Protein AF-A0A9J6FTM1-F1 (afdb_monomer_lite)

Organism: Haemaphysalis longicornis (NCBI:txid44386)

Radius of gyration: 28.43 Å; chains: 1; bounding box: 61×69×60 Å

pLDDT: mean 77.69, std 14.3, range [39.75, 94.31]

Secondary structure (DSSP, 8-state):
--SSSHHHHHHHHHHHHHH--HHHHHHHHHHHHHHHHHHHHHHHHHGGGS---HHHHHHHHHHHHHHHHHHTT--TTS-HHHHHHT-SS--HHHHHHHHHHHHHHHHHSHHHHHHHHHTT---TTSPPPP-PPPTTTSSS---PPPPPS---TTTTHHHHHHHHHHHHT--S-EEEEEEEEETTEEEEEEE-TT--EEEEEE-S---HHHHHHHHHHHHHHSS--SSSS-EEE---HHHHHHHHTT---HHHHHHHHHHHHH-TT-

Foldseek 3Di:
DDDDPPVVVVVVVVVVVVPPPPPVLPPVLVVLVVVLVVVLVVCLVPVVVDDDDPVRVVVVQLVSLCSVCVSVVHDSPPDPCVVVVVVPDDGSVRSNVVSVVVVLVCLLDPVNVVVCVVVVHDPPPRDDDPPPQDPVLFFPDDDDDDDDDDPPVPPCVVVVVVVVVVVVPDPAWEKEWDWDDDPQKIKIWMATSVGDIDIDIDGRQPDRLLNRLVRVLCNVQVDDDPDPDYHYDDPDPSNSVCSVVVVHDPVSSVSSVVSCVVVVDD

Structure (mmCIF, N/CA/C/O backbone):
data_AF-A0A9J6FTM1-F1
#
_entry.id   AF-A0A9J6FTM1-F1
#
loop_
_atom_site.group_PDB
_atom_site.id
_atom_site.type_symbol
_atom_site.label_atom_id
_atom_site.label_alt_id
_atom_site.label_comp_id
_atom_site.label_asym_id
_atom_site.label_entity_id
_atom_site.label_seq_id
_atom_site.pdbx_PDB_ins_code
_atom_site.Cartn_x
_atom_site.Cartn_y
_atom_site.Cartn_z
_atom_site.occupancy
_atom_site.B_iso_or_equiv
_atom_site.auth_seq_id
_atom_site.auth_comp_id
_atom_site.auth_asym_id
_atom_site.auth_atom_id
_atom_site.pdbx_PDB_model_num
ATOM 1 N N . MET A 1 1 ? -5.701 49.066 30.774 1.00 40.09 1 MET A N 1
ATOM 2 C CA . MET A 1 1 ? -5.990 47.661 31.142 1.00 40.09 1 MET A CA 1
ATOM 3 C C . MET A 1 1 ? -5.439 46.766 30.046 1.00 40.09 1 MET A C 1
ATOM 5 O O . MET A 1 1 ? -5.969 46.818 28.950 1.00 40.09 1 MET A O 1
ATOM 9 N N . GLY A 1 2 ? -4.355 46.027 30.298 1.00 46.53 2 GLY A N 1
ATOM 10 C CA . GLY A 1 2 ? -3.782 45.101 29.310 1.00 46.53 2 GLY A CA 1
ATOM 11 C C . GLY A 1 2 ? -2.255 45.095 29.293 1.00 46.53 2 GLY A C 1
ATOM 12 O O . GLY A 1 2 ? -1.658 45.664 28.391 1.00 46.53 2 GLY A O 1
ATOM 13 N N . ALA A 1 3 ? -1.624 44.486 30.301 1.00 39.75 3 ALA A N 1
ATOM 14 C CA . ALA A 1 3 ? -0.182 44.191 30.274 1.00 39.75 3 ALA A CA 1
ATOM 15 C C . ALA A 1 3 ? 0.257 43.066 31.242 1.00 39.75 3 ALA A C 1
ATOM 17 O O . ALA A 1 3 ? 1.452 42.854 31.412 1.00 39.75 3 ALA A O 1
ATOM 18 N N . ALA A 1 4 ? -0.670 42.350 31.896 1.00 43.97 4 ALA A N 1
ATOM 19 C CA . ALA A 1 4 ? -0.327 41.383 32.950 1.00 43.97 4 ALA A CA 1
ATOM 20 C C . ALA A 1 4 ? -0.374 39.901 32.513 1.00 43.97 4 ALA A C 1
ATOM 22 O O . ALA A 1 4 ? 0.104 39.046 33.251 1.00 43.97 4 ALA A O 1
ATOM 23 N N . ASP A 1 5 ? -0.904 39.582 31.325 1.00 46.91 5 ASP A N 1
ATOM 24 C CA . ASP A 1 5 ? -1.282 38.199 30.967 1.00 46.91 5 ASP A CA 1
ATOM 25 C C . ASP A 1 5 ? -0.224 37.425 30.146 1.00 46.91 5 ASP A C 1
ATOM 27 O O . ASP A 1 5 ? -0.239 36.202 30.060 1.00 46.91 5 ASP A O 1
ATOM 31 N N . THR A 1 6 ? 0.767 38.106 29.562 1.00 51.72 6 THR A N 1
ATOM 32 C CA . THR A 1 6 ? 1.784 37.476 28.692 1.00 51.72 6 THR A CA 1
ATOM 33 C C . THR A 1 6 ? 2.974 36.876 29.445 1.00 51.72 6 THR A C 1
ATOM 35 O O . THR A 1 6 ? 3.716 36.057 28.895 1.00 51.72 6 THR A O 1
ATOM 38 N N . THR A 1 7 ? 3.182 37.260 30.705 1.00 48.12 7 THR A N 1
ATOM 39 C CA . THR A 1 7 ? 4.330 36.811 31.510 1.00 48.12 7 THR A CA 1
ATOM 40 C C . THR A 1 7 ? 4.068 35.453 32.168 1.00 48.12 7 THR A C 1
ATOM 42 O O . THR A 1 7 ? 4.985 34.634 32.277 1.00 48.12 7 THR A O 1
ATOM 45 N N . ALA A 1 8 ? 2.811 35.176 32.536 1.00 48.78 8 ALA A N 1
ATOM 46 C CA . ALA A 1 8 ? 2.388 33.896 33.105 1.00 48.78 8 ALA A CA 1
ATOM 47 C C . ALA A 1 8 ? 2.474 32.753 32.074 1.00 48.78 8 ALA A C 1
ATOM 49 O O . ALA A 1 8 ? 3.001 31.684 32.385 1.00 48.78 8 ALA A O 1
ATOM 50 N N . ASP A 1 9 ? 2.074 33.010 30.824 1.00 50.00 9 ASP A N 1
ATOM 51 C CA . ASP A 1 9 ? 2.091 32.028 29.729 1.00 50.00 9 ASP A CA 1
ATOM 52 C C . ASP A 1 9 ? 3.523 31.619 29.316 1.00 50.00 9 ASP A C 1
ATOM 54 O O . ASP A 1 9 ? 3.831 30.443 29.110 1.00 50.00 9 ASP A O 1
ATOM 58 N N . LYS A 1 10 ? 4.469 32.572 29.312 1.00 50.44 10 LYS A N 1
ATOM 59 C CA . LYS A 1 10 ? 5.895 32.296 29.041 1.00 50.44 10 LYS A CA 1
ATOM 60 C C . LYS A 1 10 ? 6.580 31.511 30.162 1.00 50.44 10 LYS A C 1
ATOM 62 O O . LYS A 1 10 ? 7.440 30.673 29.884 1.00 50.44 10 LYS A O 1
ATOM 67 N N . SER A 1 11 ? 6.210 31.778 31.416 1.00 47.56 11 SER A N 1
ATOM 68 C CA . SER A 1 11 ? 6.716 31.037 32.577 1.00 47.56 11 SER A CA 1
ATOM 69 C C . SER A 1 11 ? 6.220 29.588 32.560 1.00 47.56 11 SER A C 1
ATOM 71 O O . SER A 1 11 ? 7.008 28.659 32.748 1.00 47.56 11 SER A O 1
ATOM 73 N N . TYR A 1 12 ? 4.944 29.385 32.213 1.00 50.84 12 TYR A N 1
ATOM 74 C CA . TYR A 1 12 ? 4.347 28.059 32.074 1.00 50.84 12 TYR A CA 1
ATOM 75 C C . TYR A 1 12 ? 4.995 27.262 30.933 1.00 50.84 12 TYR A C 1
ATOM 77 O O . TYR A 1 12 ? 5.406 26.123 31.142 1.00 50.84 12 TYR A O 1
ATOM 85 N N . ARG A 1 13 ? 5.217 27.881 29.763 1.00 49.09 13 ARG A N 1
ATOM 86 C CA . ARG A 1 13 ? 5.946 27.268 28.634 1.00 49.09 13 ARG A CA 1
ATOM 87 C C . ARG A 1 13 ? 7.359 26.812 28.994 1.00 49.09 13 ARG A C 1
ATOM 89 O O . ARG A 1 13 ? 7.711 25.671 28.715 1.00 49.09 13 ARG A O 1
ATOM 96 N N . LYS A 1 14 ? 8.147 27.656 29.672 1.00 52.38 14 LYS A N 1
ATOM 97 C CA . LYS A 1 14 ? 9.501 27.281 30.121 1.00 52.38 14 LYS A CA 1
ATOM 98 C C . LYS A 1 14 ? 9.485 26.173 31.172 1.00 52.38 14 LYS A C 1
ATOM 100 O O . LYS A 1 14 ? 10.385 25.340 31.183 1.00 52.38 14 LYS A O 1
ATOM 105 N N . HIS A 1 15 ? 8.491 26.154 32.060 1.00 47.09 15 HIS A N 1
ATOM 106 C CA . HIS A 1 15 ? 8.359 25.103 33.070 1.00 47.09 15 HIS A CA 1
ATOM 107 C C . HIS A 1 15 ? 7.949 23.761 32.446 1.00 47.09 15 HIS A C 1
ATOM 109 O O . HIS A 1 15 ? 8.437 22.708 32.853 1.00 47.09 15 HIS A O 1
ATOM 115 N N . VAL A 1 16 ? 7.108 23.808 31.414 1.00 52.19 16 VAL A N 1
ATOM 116 C CA . VAL A 1 16 ? 6.730 22.658 30.594 1.00 52.19 16 VAL A CA 1
ATOM 117 C C . VAL A 1 16 ? 7.959 22.124 29.842 1.00 52.19 16 VAL A C 1
ATOM 119 O O . VAL A 1 16 ? 8.310 20.962 30.018 1.00 52.19 16 VAL A O 1
ATOM 122 N N . GLU A 1 17 ? 8.699 22.974 29.123 1.00 48.16 17 GLU A N 1
ATOM 123 C CA . GLU A 1 17 ? 9.909 22.594 28.368 1.00 48.16 17 GLU A CA 1
ATOM 124 C C . GLU A 1 17 ? 11.046 22.051 29.251 1.00 48.16 17 GLU A C 1
ATOM 126 O O . GLU A 1 17 ? 11.722 21.099 28.870 1.00 48.16 17 GLU A O 1
ATOM 131 N N . LYS A 1 18 ? 11.245 22.601 30.457 1.00 44.72 18 LYS A N 1
ATOM 132 C CA . LYS A 1 18 ? 12.334 22.185 31.359 1.00 44.72 18 LYS A CA 1
ATOM 133 C C . LYS A 1 18 ? 12.052 20.860 32.083 1.00 44.72 18 LYS A C 1
ATOM 135 O O . LYS A 1 18 ? 12.991 20.163 32.459 1.00 44.72 18 LYS A O 1
ATOM 140 N N . ASN A 1 19 ? 10.779 20.486 32.243 1.00 41.66 19 ASN A N 1
ATOM 141 C CA . ASN A 1 19 ? 10.362 19.209 32.838 1.00 41.66 19 ASN A CA 1
ATOM 142 C C . ASN A 1 19 ? 10.207 18.072 31.804 1.00 41.66 19 ASN A C 1
ATOM 144 O O . ASN A 1 19 ? 10.060 16.909 32.185 1.00 41.66 19 ASN A O 1
ATOM 148 N N . PHE A 1 20 ? 10.317 18.367 30.504 1.00 45.72 20 PHE A N 1
ATOM 149 C CA . PHE A 1 20 ? 10.318 17.400 29.397 1.00 45.72 20 PHE A CA 1
ATOM 150 C C . PHE A 1 20 ? 11.666 16.644 29.252 1.00 45.72 20 PHE A C 1
ATOM 152 O O . PHE A 1 20 ? 12.219 16.513 28.164 1.00 45.72 20 PHE A O 1
ATOM 159 N N . SER A 1 21 ? 12.223 16.103 30.343 1.00 41.12 21 SER A N 1
ATOM 160 C CA . SER A 1 21 ? 13.394 15.204 30.271 1.00 41.12 21 SER A CA 1
ATOM 161 C C . SER A 1 21 ? 13.006 13.851 29.669 1.00 41.12 21 SER A C 1
ATOM 163 O O . SER A 1 21 ? 12.423 13.028 30.371 1.00 41.12 21 SER A O 1
ATOM 165 N N . GLN A 1 22 ? 13.346 13.633 28.393 1.00 47.75 22 GLN A N 1
ATOM 166 C CA . GLN A 1 22 ? 12.968 12.504 27.520 1.00 47.75 22 GLN A CA 1
ATOM 167 C C . GLN A 1 22 ? 13.176 11.084 28.095 1.00 47.75 22 GLN A C 1
ATOM 169 O O . GLN A 1 22 ? 12.474 10.164 27.676 1.00 47.75 22 GLN A O 1
ATOM 174 N N . ASP A 1 23 ? 14.060 10.884 29.075 1.00 40.22 23 ASP A N 1
ATOM 175 C CA . ASP A 1 23 ? 14.437 9.536 29.531 1.00 40.22 23 ASP A CA 1
ATOM 176 C C . ASP A 1 23 ? 13.518 8.924 30.599 1.00 40.22 23 ASP A C 1
ATOM 178 O O . ASP A 1 23 ? 13.289 7.715 30.581 1.00 40.22 23 ASP A O 1
ATOM 182 N N . ARG A 1 24 ? 12.875 9.724 31.467 1.00 40.81 24 ARG A N 1
ATOM 183 C CA . ARG A 1 24 ? 11.844 9.193 32.393 1.00 40.81 24 ARG A CA 1
ATOM 184 C C . ARG A 1 24 ? 10.543 8.814 31.683 1.00 40.81 24 ARG A C 1
ATOM 186 O O . ARG A 1 24 ? 9.751 8.041 32.221 1.00 40.81 24 ARG A O 1
ATOM 193 N N . TRP A 1 25 ? 10.331 9.333 30.474 1.00 47.75 25 TRP A N 1
ATOM 194 C CA . TRP A 1 25 ? 9.132 9.068 29.690 1.00 47.75 25 TRP A CA 1
ATOM 195 C C . TRP A 1 25 ? 9.089 7.636 29.176 1.00 47.75 25 TRP A C 1
ATOM 197 O O . TRP A 1 25 ? 8.006 7.074 29.114 1.00 47.75 25 TRP A O 1
ATOM 207 N N . ARG A 1 26 ? 10.213 6.994 28.841 1.00 48.31 26 ARG A N 1
ATOM 208 C CA . ARG A 1 26 ? 10.178 5.737 28.070 1.00 48.31 26 ARG A CA 1
ATOM 209 C C . ARG A 1 26 ? 9.556 4.544 28.804 1.00 48.31 26 ARG A C 1
ATOM 211 O O . ARG A 1 26 ? 8.883 3.759 28.149 1.00 48.31 26 ARG A O 1
ATOM 218 N N . GLU A 1 27 ? 9.708 4.426 30.122 1.00 47.72 27 GLU A N 1
ATOM 219 C CA . GLU A 1 27 ? 9.182 3.273 30.881 1.00 47.72 27 GLU A CA 1
ATOM 220 C C . GLU A 1 27 ? 7.777 3.542 31.458 1.00 47.72 27 GLU A C 1
ATOM 222 O O . GLU A 1 27 ? 6.863 2.731 31.305 1.00 47.72 27 GLU A O 1
ATOM 227 N N . GLY A 1 28 ? 7.567 4.726 32.050 1.00 55.94 28 GLY A N 1
ATOM 228 C CA . GLY A 1 28 ? 6.273 5.137 32.612 1.00 55.94 28 GLY A CA 1
ATOM 229 C C . GLY A 1 28 ? 5.201 5.410 31.552 1.00 55.94 28 GLY A C 1
ATOM 230 O O . GLY A 1 28 ? 4.039 5.070 31.759 1.00 55.94 28 GLY A O 1
ATOM 231 N N . SER A 1 29 ? 5.579 5.942 30.383 1.00 62.03 29 SER A N 1
ATOM 232 C CA . SER A 1 29 ? 4.623 6.133 29.281 1.00 62.03 29 SER A CA 1
ATOM 233 C C . SER A 1 29 ? 4.189 4.809 28.659 1.00 62.03 29 SER A C 1
ATOM 235 O O . SER A 1 29 ? 3.046 4.691 28.230 1.00 62.03 29 SER A O 1
ATOM 237 N N . ARG A 1 30 ? 5.056 3.784 28.637 1.00 61.97 30 ARG A N 1
ATOM 238 C CA . ARG A 1 30 ? 4.712 2.470 28.079 1.00 61.97 30 ARG A CA 1
ATOM 239 C C . ARG A 1 30 ? 3.632 1.794 28.904 1.00 61.97 30 ARG A C 1
ATOM 241 O O . ARG A 1 30 ? 2.658 1.320 28.327 1.00 61.97 30 ARG A O 1
ATOM 248 N N . THR A 1 31 ? 3.767 1.754 30.226 1.00 74.19 31 THR A N 1
ATOM 249 C CA . THR A 1 31 ? 2.760 1.127 31.099 1.00 74.19 31 THR A CA 1
ATOM 250 C C . THR A 1 31 ? 1.427 1.873 31.041 1.00 74.19 31 THR A C 1
ATOM 252 O O . THR A 1 31 ? 0.380 1.240 30.910 1.00 74.19 31 THR A O 1
ATOM 255 N N . GLN A 1 32 ? 1.457 3.208 31.026 1.00 73.88 32 GLN A N 1
ATOM 256 C CA . GLN A 1 32 ? 0.265 4.047 30.866 1.00 73.88 32 GLN A CA 1
ATOM 257 C C . GLN A 1 32 ? -0.393 3.868 29.490 1.00 73.88 32 GLN A C 1
ATOM 259 O O . GLN A 1 32 ? -1.611 3.723 29.408 1.00 73.88 32 GLN A O 1
ATOM 264 N N . ALA A 1 33 ? 0.393 3.767 28.416 1.00 73.94 33 ALA A N 1
ATOM 265 C CA . ALA A 1 33 ? -0.118 3.491 27.075 1.00 73.94 33 ALA A CA 1
ATOM 266 C C . ALA A 1 33 ? -0.759 2.096 26.974 1.00 73.94 33 ALA A C 1
ATOM 268 O O . ALA A 1 33 ? -1.794 1.942 26.326 1.00 73.94 33 ALA A O 1
ATOM 269 N N . HIS A 1 34 ? -0.200 1.084 27.648 1.00 80.50 34 HIS A N 1
ATOM 270 C CA . HIS A 1 34 ? -0.815 -0.247 27.727 1.00 80.50 34 HIS A CA 1
ATOM 271 C C . HIS A 1 34 ? -2.143 -0.219 28.494 1.00 80.50 34 HIS A C 1
ATOM 273 O O . HIS A 1 34 ? -3.118 -0.832 28.056 1.00 80.50 34 HIS A O 1
ATOM 279 N N . GLN A 1 35 ? -2.210 0.510 29.612 1.00 82.12 35 GLN A N 1
ATOM 280 C CA . GLN A 1 35 ? -3.450 0.689 30.376 1.00 82.12 35 GLN A CA 1
ATOM 281 C C . GLN A 1 35 ? -4.516 1.408 29.545 1.00 82.12 35 GLN A C 1
ATOM 283 O O . GLN A 1 35 ? -5.661 0.958 29.489 1.00 82.12 35 GLN A O 1
ATOM 288 N N . GLU A 1 36 ? -4.134 2.476 28.845 1.00 83.31 36 GLU A N 1
ATOM 289 C CA . GLU A 1 36 ? -5.008 3.179 27.914 1.00 83.31 36 GLU A CA 1
ATOM 290 C C . GLU A 1 36 ? -5.532 2.227 26.828 1.00 83.31 36 GLU A C 1
ATOM 292 O O . GLU A 1 36 ? -6.745 2.112 26.638 1.00 83.31 36 GLU A O 1
ATOM 297 N N . ALA A 1 37 ? -4.647 1.488 26.154 1.00 84.69 37 ALA A N 1
ATOM 298 C CA . ALA A 1 37 ? -5.029 0.535 25.114 1.00 84.69 37 ALA A CA 1
ATOM 299 C C . ALA A 1 37 ? -6.001 -0.542 25.631 1.00 84.69 37 ALA A C 1
ATOM 301 O O . ALA A 1 37 ? -6.975 -0.884 24.953 1.00 84.69 37 ALA A O 1
ATOM 302 N N . LEU A 1 38 ? -5.794 -1.045 26.851 1.00 88.38 38 LEU A N 1
ATOM 303 C CA . LEU A 1 38 ? -6.676 -2.030 27.478 1.00 88.38 38 LEU A CA 1
ATOM 304 C C . LEU A 1 38 ? -8.072 -1.460 27.780 1.00 88.38 38 LEU A C 1
ATOM 306 O O . LEU A 1 38 ? -9.083 -2.126 27.548 1.00 88.38 38 LEU A O 1
ATOM 310 N N . VAL A 1 39 ? -8.153 -0.214 28.252 1.00 88.75 39 VAL A N 1
ATOM 311 C CA . VAL A 1 39 ? -9.440 0.463 28.474 1.00 88.75 39 VAL A CA 1
ATOM 312 C C . VAL A 1 39 ? -10.162 0.687 27.144 1.00 88.75 39 VAL A C 1
ATOM 314 O O . VAL A 1 39 ? -11.342 0.349 27.011 1.00 88.75 39 VAL A O 1
ATOM 317 N N . TYR A 1 40 ? -9.455 1.194 26.131 1.00 87.81 40 TYR A N 1
ATOM 318 C CA . TYR A 1 40 ? -10.045 1.454 24.820 1.00 87.81 40 TYR A CA 1
ATOM 319 C C . TYR A 1 40 ? -10.508 0.187 24.114 1.00 87.81 40 TYR A C 1
ATOM 321 O O . TYR A 1 40 ? -11.565 0.215 23.496 1.00 87.81 40 TYR A O 1
ATOM 329 N N . THR A 1 41 ? -9.768 -0.919 24.194 1.00 88.50 41 THR A N 1
ATOM 330 C CA . THR A 1 41 ? -10.193 -2.188 23.583 1.00 88.50 41 THR A CA 1
ATOM 331 C C . THR A 1 41 ? -11.495 -2.686 24.201 1.00 88.50 41 THR A C 1
ATOM 333 O O . THR A 1 41 ? -12.440 -2.960 23.465 1.00 88.50 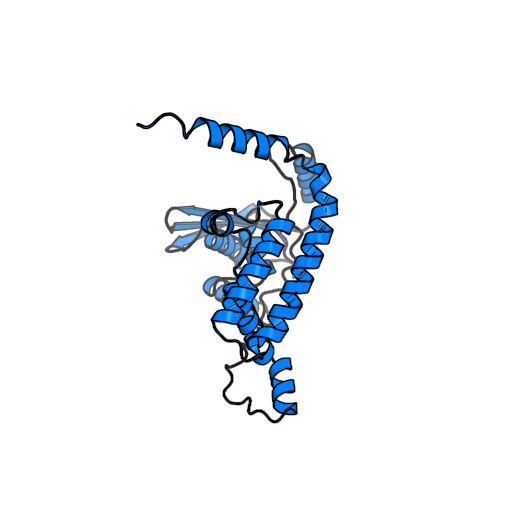41 THR A O 1
ATOM 336 N N . ARG A 1 42 ? -11.614 -2.704 25.534 1.00 88.56 42 ARG A N 1
ATOM 337 C CA . ARG A 1 42 ? -12.866 -3.093 26.207 1.00 88.56 42 ARG A CA 1
ATOM 338 C C . ARG A 1 42 ? -14.046 -2.216 25.796 1.00 88.56 42 ARG A C 1
ATOM 340 O O . ARG A 1 42 ? -15.104 -2.736 25.452 1.00 88.56 42 ARG A O 1
ATOM 347 N N . ILE A 1 43 ? -13.857 -0.897 25.786 1.00 90.31 43 ILE A N 1
ATOM 348 C CA . ILE A 1 43 ? -14.914 0.042 25.389 1.00 90.31 43 ILE A CA 1
ATOM 349 C C . ILE A 1 43 ? -15.269 -0.146 23.912 1.00 90.31 43 ILE A C 1
ATOM 351 O O . ILE A 1 43 ? -16.441 -0.234 23.577 1.00 90.31 43 ILE A O 1
ATOM 355 N N . ARG A 1 44 ? -14.282 -0.269 23.022 1.00 88.88 44 ARG A N 1
ATOM 356 C CA . ARG A 1 44 ? -14.492 -0.408 21.575 1.00 88.88 44 ARG A CA 1
ATOM 357 C C . ARG A 1 44 ? -15.301 -1.656 21.216 1.00 88.88 44 ARG A C 1
ATOM 359 O O . ARG A 1 44 ? -16.139 -1.584 20.324 1.00 88.88 44 ARG A O 1
ATOM 366 N N . TYR A 1 45 ? -15.073 -2.765 21.917 1.00 89.12 45 TYR A N 1
ATOM 367 C CA . TYR A 1 45 ? -15.809 -4.010 21.692 1.00 89.12 45 TYR A CA 1
ATOM 368 C C . TYR A 1 45 ? -17.163 -4.062 22.403 1.00 89.12 45 TYR A C 1
ATOM 370 O O . TYR A 1 45 ? -18.070 -4.694 21.880 1.00 89.12 45 TYR A O 1
ATOM 378 N N . GLY A 1 46 ? -17.323 -3.422 23.565 1.00 88.88 46 GLY A N 1
ATOM 379 C CA . GLY A 1 46 ? -18.582 -3.461 24.317 1.00 88.88 46 GLY A CA 1
ATOM 380 C C . GLY A 1 46 ? -19.578 -2.375 23.908 1.00 88.88 46 GLY A C 1
ATOM 381 O O . GLY A 1 46 ? -20.751 -2.654 23.675 1.00 88.88 46 GLY A O 1
ATOM 382 N N . LEU A 1 47 ? -19.107 -1.132 23.790 1.00 90.00 47 LEU A N 1
ATOM 383 C CA . LEU A 1 47 ? -19.947 0.060 23.665 1.00 90.00 47 LEU A CA 1
ATOM 384 C C . LEU A 1 47 ? -20.912 0.040 22.464 1.00 90.00 47 LEU A C 1
ATOM 386 O O . LEU A 1 47 ? -22.064 0.412 22.676 1.00 90.00 47 LEU A O 1
ATOM 390 N N . PRO A 1 48 ? -20.524 -0.407 21.246 1.00 87.25 48 PRO A N 1
ATOM 391 C CA . PRO A 1 48 ? -21.436 -0.434 20.097 1.00 87.25 48 PRO A CA 1
ATOM 392 C C . PRO A 1 48 ? -22.687 -1.293 20.300 1.00 87.25 48 PRO A C 1
ATOM 394 O O . PRO A 1 48 ? -23.690 -1.072 19.629 1.00 87.25 48 PRO A O 1
ATOM 397 N N . TYR A 1 49 ? -22.624 -2.279 21.196 1.00 87.62 49 TYR A N 1
ATOM 398 C CA . TYR A 1 49 ? -23.697 -3.249 21.418 1.00 87.62 49 TYR A CA 1
ATOM 399 C C . TYR A 1 49 ? -24.505 -2.958 22.690 1.00 87.62 49 TYR A C 1
ATOM 401 O O . TYR A 1 49 ? -25.428 -3.699 23.024 1.00 87.62 49 TYR A O 1
ATOM 409 N N . MET A 1 50 ? -24.177 -1.880 23.406 1.00 89.81 50 MET A N 1
ATOM 410 C CA . MET A 1 50 ? -24.895 -1.445 24.601 1.00 89.81 50 MET A CA 1
ATOM 411 C C . MET A 1 50 ? -25.824 -0.276 24.269 1.00 89.81 50 MET A C 1
ATOM 413 O O . MET A 1 50 ? -25.508 0.587 23.453 1.00 89.81 50 MET A O 1
ATOM 417 N N . ARG A 1 51 ? -26.971 -0.200 24.949 1.00 89.38 51 ARG A N 1
ATOM 418 C CA . ARG A 1 51 ? -27.843 0.979 24.884 1.00 89.38 51 ARG A CA 1
ATOM 419 C C . ARG A 1 51 ? -27.279 2.060 25.802 1.00 89.38 51 ARG A C 1
ATOM 421 O O . ARG A 1 51 ? -27.413 1.960 27.018 1.00 89.38 51 ARG A O 1
ATOM 428 N N . VAL A 1 52 ? -26.635 3.067 25.220 1.00 88.94 52 VAL A N 1
ATOM 429 C CA . VAL A 1 52 ? -25.984 4.161 25.954 1.00 88.94 52 VAL A CA 1
ATOM 430 C C . VAL A 1 52 ? -26.673 5.476 25.619 1.00 88.94 52 VAL A C 1
ATOM 432 O O . VAL A 1 52 ? -26.878 5.801 24.454 1.00 88.94 52 VAL A O 1
ATOM 435 N N . THR A 1 53 ? -27.034 6.242 26.645 1.00 94.12 53 THR A N 1
ATOM 436 C CA . THR A 1 53 ? -27.583 7.595 26.472 1.00 94.12 53 THR A CA 1
ATOM 437 C C . THR A 1 53 ? -26.479 8.591 26.114 1.00 94.12 53 THR A C 1
ATOM 439 O O . THR A 1 53 ? -25.317 8.407 26.479 1.00 94.12 53 THR A O 1
ATOM 442 N N . GLU A 1 54 ? -26.827 9.707 25.472 1.00 90.38 54 GLU A N 1
ATOM 443 C CA . GLU A 1 54 ? -25.854 10.758 25.137 1.00 90.38 54 GLU A CA 1
ATOM 444 C C . GLU A 1 54 ? -25.119 11.289 26.383 1.00 90.38 54 GLU A C 1
ATOM 446 O O . GLU A 1 54 ? -23.920 11.568 26.356 1.00 90.38 54 GLU A O 1
ATOM 451 N N . HIS A 1 55 ? -25.815 11.370 27.522 1.00 92.12 55 HIS A N 1
ATOM 452 C CA . HIS A 1 55 ? -25.207 11.759 28.791 1.00 92.12 55 HIS A CA 1
ATOM 453 C C . HIS A 1 55 ? -24.118 10.773 29.243 1.00 92.12 55 HIS A C 1
ATOM 455 O O . HIS A 1 55 ? -22.999 11.190 29.540 1.00 92.12 55 HIS A O 1
ATOM 461 N N . GLN A 1 56 ? -24.409 9.470 29.237 1.00 91.69 56 GLN A N 1
ATOM 462 C CA . GLN A 1 56 ? -23.429 8.431 29.575 1.00 91.69 56 GLN A CA 1
ATOM 463 C C . GLN A 1 56 ? -22.261 8.416 28.580 1.00 91.69 56 GLN A C 1
ATOM 465 O O . GLN A 1 56 ? -21.106 8.290 28.981 1.00 91.69 56 GLN A O 1
ATOM 470 N N . PHE A 1 57 ? -22.535 8.626 27.292 1.00 90.38 57 PHE A N 1
ATOM 471 C CA . PHE A 1 57 ? -21.499 8.724 26.266 1.00 90.38 57 PHE A CA 1
ATOM 472 C C . PHE A 1 57 ? -20.550 9.906 26.521 1.00 90.38 57 PHE A C 1
ATOM 474 O O . PHE A 1 57 ? -19.328 9.766 26.420 1.00 90.38 57 PHE A O 1
ATOM 481 N N . ARG A 1 58 ? -21.082 11.068 26.925 1.00 88.69 58 ARG A N 1
ATOM 482 C CA . ARG A 1 58 ? -20.268 12.224 27.342 1.00 88.69 58 ARG A CA 1
ATOM 483 C C . ARG A 1 58 ? -19.438 11.925 28.589 1.00 88.69 58 ARG A C 1
ATOM 485 O O . ARG A 1 58 ? -18.262 12.282 28.627 1.00 88.69 58 ARG A O 1
ATOM 492 N N . GLN A 1 59 ? -20.005 11.236 29.579 1.00 90.75 59 GLN A N 1
ATOM 493 C CA . GLN A 1 59 ? -19.266 10.825 30.778 1.00 90.75 59 GLN A CA 1
ATOM 494 C C . GLN A 1 59 ? -18.092 9.894 30.441 1.00 90.75 59 GLN A C 1
ATOM 496 O O . GLN A 1 59 ? -16.976 10.131 30.904 1.00 90.75 59 GLN A O 1
ATOM 501 N N . ILE A 1 60 ? -18.312 8.891 29.585 1.00 90.38 60 ILE A N 1
ATOM 502 C CA . ILE A 1 60 ? -17.262 7.970 29.123 1.00 90.38 60 ILE A CA 1
ATOM 503 C C . ILE A 1 60 ? -16.163 8.734 28.379 1.00 90.38 60 ILE A C 1
ATOM 505 O O . ILE A 1 60 ? -14.982 8.540 28.662 1.00 90.38 60 ILE A O 1
ATOM 509 N N . ASN A 1 61 ? -16.531 9.649 27.480 1.00 87.62 61 ASN A N 1
ATOM 510 C CA . ASN A 1 61 ? -15.567 10.494 26.774 1.00 87.62 61 ASN A CA 1
ATOM 511 C C . ASN A 1 61 ? -14.720 11.351 27.720 1.00 87.62 61 ASN A C 1
ATOM 513 O O . ASN A 1 61 ? -13.510 11.461 27.531 1.00 87.62 61 ASN A O 1
ATOM 517 N N . ASN A 1 62 ? -15.330 11.934 28.753 1.00 86.25 62 ASN A N 1
ATOM 518 C CA . ASN A 1 62 ? -14.606 12.727 29.745 1.00 86.25 62 ASN A CA 1
ATOM 519 C C . ASN A 1 62 ? -13.622 11.869 30.557 1.00 86.25 62 ASN A C 1
ATOM 521 O O . ASN A 1 62 ? -12.492 12.297 30.798 1.00 86.25 62 ASN A O 1
ATOM 525 N N . LEU A 1 63 ? -14.018 10.649 30.936 1.00 88.12 63 LEU A N 1
ATOM 526 C CA . LEU A 1 63 ? -13.138 9.694 31.616 1.00 88.12 63 LEU A CA 1
ATOM 527 C C . LEU A 1 63 ? -11.964 9.275 30.727 1.00 88.12 63 LEU A C 1
ATOM 529 O O . LEU A 1 63 ? -10.815 9.334 31.159 1.00 88.12 63 LEU A O 1
ATOM 533 N N . LEU A 1 64 ? -12.239 8.918 29.473 1.00 87.00 64 LEU A N 1
ATOM 534 C CA . LEU A 1 64 ? -11.213 8.559 28.498 1.00 87.00 64 LEU A CA 1
ATOM 535 C C . LEU A 1 64 ? -10.237 9.700 28.250 1.00 87.00 64 LEU A C 1
ATOM 537 O O . LEU A 1 64 ? -9.033 9.475 28.234 1.00 87.00 64 LEU A O 1
ATOM 541 N N . ARG A 1 65 ? -10.736 10.933 28.140 1.00 80.50 65 ARG A N 1
ATOM 542 C CA . ARG A 1 65 ? -9.889 12.115 27.990 1.00 80.50 65 ARG A CA 1
ATOM 543 C C . ARG A 1 65 ? -8.960 12.300 29.184 1.00 80.50 65 ARG A C 1
ATOM 545 O O . ARG A 1 65 ? -7.789 12.614 29.000 1.00 80.50 65 ARG A O 1
ATOM 552 N N . ARG A 1 66 ? -9.455 12.079 30.404 1.00 82.75 66 ARG A N 1
ATOM 553 C CA . ARG A 1 66 ? -8.619 12.135 31.608 1.00 82.75 66 ARG A CA 1
ATOM 554 C C . ARG A 1 66 ? -7.505 11.090 31.555 1.00 82.75 66 ARG A C 1
ATOM 556 O O . ARG A 1 66 ? -6.374 11.422 31.886 1.00 82.75 66 ARG A O 1
ATOM 563 N N . ILE A 1 67 ? -7.811 9.876 31.098 1.00 82.31 67 ILE A N 1
ATOM 564 C CA . ILE A 1 67 ? -6.817 8.811 30.908 1.00 82.31 67 ILE A CA 1
ATOM 565 C C . ILE A 1 67 ? -5.789 9.228 29.853 1.00 82.31 67 ILE A C 1
ATOM 567 O O . ILE A 1 67 ? -4.603 9.224 30.153 1.00 82.31 67 ILE A O 1
ATOM 571 N N . THR A 1 68 ? -6.219 9.692 28.675 1.00 79.38 68 THR A N 1
ATOM 572 C CA . THR A 1 68 ? -5.292 10.125 27.613 1.00 79.38 68 THR A CA 1
ATOM 573 C C . THR A 1 68 ? -4.416 11.296 28.048 1.00 79.38 68 THR A C 1
ATOM 575 O O . THR A 1 68 ? -3.238 11.347 27.717 1.00 79.38 68 THR A O 1
ATOM 578 N N . SER A 1 69 ? -4.965 12.237 28.824 1.00 76.94 69 SER A N 1
ATOM 579 C CA . SER A 1 69 ? -4.198 13.351 29.385 1.00 76.94 69 SER A CA 1
ATOM 580 C C . SER A 1 69 ? -3.116 12.855 30.344 1.00 76.94 69 SER A C 1
ATOM 582 O O . SER A 1 69 ? -1.992 13.338 30.271 1.00 76.94 69 SER A O 1
ATOM 584 N N . ILE A 1 70 ? -3.423 11.858 31.183 1.00 78.94 70 ILE A N 1
ATOM 585 C CA . ILE A 1 70 ? -2.437 11.218 32.065 1.00 78.94 70 ILE A CA 1
ATOM 586 C C . ILE A 1 70 ? -1.357 10.513 31.239 1.00 78.94 70 ILE A C 1
ATOM 588 O O . ILE A 1 70 ? -0.182 10.766 31.484 1.00 78.94 70 ILE A O 1
ATOM 592 N N . THR A 1 71 ? -1.735 9.708 30.238 1.00 75.69 71 THR A N 1
ATOM 593 C CA . THR A 1 71 ? -0.778 9.021 29.350 1.00 75.69 71 THR A CA 1
ATOM 594 C C . THR A 1 71 ? 0.151 10.005 28.638 1.00 75.69 71 THR A C 1
ATOM 596 O O . THR A 1 71 ? 1.331 9.726 28.441 1.00 75.69 71 THR A O 1
ATOM 599 N N . LEU A 1 72 ? -0.371 11.175 28.257 1.00 72.31 72 LEU A N 1
ATOM 600 C CA . LEU A 1 72 ? 0.389 12.220 27.573 1.00 72.31 72 LEU A CA 1
ATOM 601 C C . LEU A 1 72 ? 1.177 13.133 28.516 1.00 72.31 72 LEU A C 1
ATOM 603 O O . LEU A 1 72 ? 1.919 13.992 28.045 1.00 72.31 72 LEU A O 1
ATOM 607 N N . GLY A 1 73 ? 0.992 13.000 29.831 1.00 73.88 73 GLY A N 1
ATOM 608 C CA . GLY A 1 73 ? 1.535 13.936 30.816 1.00 73.88 73 GLY A CA 1
ATOM 609 C C . GLY A 1 73 ? 1.012 15.369 30.652 1.00 73.88 73 GLY A C 1
ATOM 610 O O . GLY A 1 73 ? 1.654 16.319 31.094 1.00 73.88 73 GLY A O 1
ATOM 611 N N . VAL A 1 74 ? -0.146 15.539 30.010 1.00 75.94 74 VAL A N 1
ATOM 612 C CA . VAL A 1 74 ? -0.803 16.834 29.815 1.00 75.94 74 VAL A CA 1
ATOM 613 C C . VAL A 1 74 ? -1.757 17.082 30.990 1.00 75.94 74 VAL A C 1
ATOM 615 O O . VAL A 1 74 ? -2.458 16.157 31.412 1.00 75.94 74 VAL A O 1
ATOM 618 N N . PRO A 1 75 ? -1.852 18.315 31.524 1.00 75.94 75 PRO A N 1
ATOM 619 C CA . PRO A 1 75 ? -2.800 18.619 32.587 1.00 75.94 75 PRO A CA 1
ATOM 620 C C . PRO A 1 75 ? -4.240 18.256 32.202 1.00 75.94 75 PRO A C 1
ATOM 622 O O . PRO A 1 75 ? -4.682 18.497 31.078 1.00 75.94 75 PRO A O 1
ATOM 625 N N . SER A 1 76 ? -5.007 17.718 33.153 1.00 65.06 76 SER A N 1
ATOM 626 C CA . SER A 1 76 ? -6.401 17.290 32.935 1.00 65.06 76 SER A CA 1
ATOM 627 C C . SER A 1 76 ? -7.333 18.421 32.480 1.00 65.06 76 SER A C 1
ATOM 629 O O . SER A 1 76 ? -8.364 18.159 31.862 1.00 65.06 76 SER A O 1
ATOM 631 N N . TYR A 1 77 ? -6.964 19.672 32.765 1.00 70.38 77 TYR A N 1
ATOM 632 C CA . TYR A 1 77 ? -7.689 20.886 32.390 1.00 70.38 77 TYR A CA 1
ATOM 633 C C . TYR A 1 77 ? -7.233 21.498 31.056 1.00 70.38 77 TYR A C 1
ATOM 635 O O . TYR A 1 77 ? -7.761 22.535 30.658 1.00 70.38 77 TYR A O 1
ATOM 643 N N . ALA A 1 78 ? -6.272 20.893 30.349 1.00 64.88 78 ALA A N 1
ATOM 644 C CA . ALA A 1 78 ? -5.819 21.407 29.060 1.00 64.88 78 ALA A CA 1
ATOM 645 C C . ALA A 1 78 ? -6.978 21.485 28.055 1.00 64.88 78 ALA A C 1
ATOM 647 O O . ALA A 1 78 ? -7.807 20.571 27.972 1.00 64.88 78 ALA A O 1
ATOM 648 N N . ALA A 1 79 ? -7.034 22.572 27.280 1.00 65.19 79 ALA A N 1
ATOM 649 C CA . ALA A 1 79 ? -8.113 22.834 26.332 1.00 65.19 79 ALA A CA 1
ATOM 650 C C . ALA A 1 79 ? -8.283 21.680 25.324 1.00 65.19 79 ALA A C 1
ATOM 652 O O . ALA A 1 79 ? -7.312 21.134 24.798 1.00 65.19 79 ALA A O 1
ATOM 653 N N . SER A 1 80 ? -9.534 21.303 25.039 1.00 61.91 80 SER A N 1
ATOM 654 C CA . SER A 1 80 ? -9.859 20.174 24.147 1.00 61.91 80 SER A CA 1
ATOM 655 C C . SER A 1 80 ? -9.364 20.398 22.722 1.00 61.91 80 SER A C 1
ATOM 657 O O . SER A 1 80 ? -9.028 19.443 22.027 1.00 61.91 80 SER A O 1
ATOM 659 N N . THR A 1 81 ? -9.305 21.658 22.305 1.00 64.12 81 THR A N 1
ATOM 660 C CA . THR A 1 81 ? -8.789 22.101 21.013 1.00 64.12 81 THR A CA 1
ATOM 661 C C . THR A 1 81 ? -7.298 21.826 20.875 1.00 64.12 81 THR A C 1
ATOM 663 O O . THR A 1 81 ? -6.872 21.406 19.807 1.00 64.12 81 THR A O 1
ATOM 666 N N . PHE A 1 82 ? -6.521 21.969 21.953 1.00 65.31 82 PHE A N 1
ATOM 667 C CA . PHE A 1 82 ? -5.085 21.702 21.937 1.00 65.31 82 PHE A CA 1
ATOM 668 C C . PHE A 1 82 ? -4.806 20.212 21.725 1.00 65.31 82 PHE A C 1
ATOM 670 O O . PHE A 1 82 ? -4.068 19.851 20.820 1.00 65.31 82 PHE A O 1
ATOM 677 N N . VAL A 1 83 ? -5.470 19.335 22.489 1.00 61.84 83 VAL A N 1
ATOM 678 C CA . VAL A 1 83 ? -5.287 17.874 22.373 1.00 61.84 83 VAL A CA 1
ATOM 679 C C . VAL A 1 83 ? -5.812 17.330 21.040 1.00 61.84 83 VAL A C 1
ATOM 681 O O . VAL A 1 83 ? -5.212 16.421 20.481 1.00 61.84 83 VAL A O 1
ATOM 684 N N . LYS A 1 84 ? -6.902 17.887 20.497 1.00 64.19 84 LYS A N 1
ATOM 685 C CA . LYS A 1 84 ? -7.375 17.533 19.145 1.00 64.19 84 LYS A CA 1
ATOM 686 C C . LYS A 1 84 ? -6.430 18.042 18.053 1.00 64.19 84 LYS A C 1
ATOM 688 O O . LYS A 1 84 ? -6.212 17.349 17.067 1.00 64.19 84 LYS A O 1
ATOM 693 N N . GLY A 1 85 ? -5.864 19.234 18.239 1.00 61.31 85 GLY A N 1
ATOM 694 C CA . GLY A 1 85 ? -4.963 19.876 17.284 1.00 61.31 85 GLY A CA 1
ATOM 695 C C . GLY A 1 85 ? -3.608 19.187 17.135 1.00 61.31 85 GLY A C 1
ATOM 696 O O . GLY A 1 85 ? -2.943 19.397 16.128 1.00 61.31 85 GLY A O 1
ATOM 697 N N . THR A 1 86 ? -3.202 18.333 18.081 1.00 63.12 86 THR A N 1
ATOM 698 C CA . THR A 1 86 ? -1.952 17.573 17.942 1.00 63.12 86 THR A CA 1
ATOM 699 C C . THR A 1 86 ? -2.053 16.436 16.920 1.00 63.12 86 THR A C 1
ATOM 701 O O . THR A 1 86 ? -1.020 15.905 16.532 1.00 63.12 86 THR A O 1
ATOM 704 N N . ALA A 1 87 ? -3.259 16.052 16.470 1.00 58.19 87 ALA A N 1
ATOM 705 C CA . ALA A 1 87 ? -3.507 14.920 15.563 1.00 58.19 87 ALA A CA 1
ATOM 706 C C . ALA A 1 87 ? -2.943 13.562 16.045 1.00 58.19 87 ALA A C 1
ATOM 708 O O . ALA A 1 87 ? -2.972 12.580 15.309 1.00 58.19 87 ALA A O 1
ATOM 709 N N . ILE A 1 88 ? -2.458 13.475 17.291 1.00 63.28 88 ILE A N 1
ATOM 710 C CA . ILE A 1 88 ? -1.812 12.265 17.823 1.00 63.28 88 ILE A CA 1
ATOM 711 C C . ILE A 1 88 ? -2.866 11.204 18.185 1.00 63.28 88 ILE A C 1
ATOM 713 O O . ILE A 1 88 ? -2.572 10.012 18.153 1.00 63.28 88 ILE A O 1
ATOM 717 N N . PHE A 1 89 ? -4.109 11.604 18.499 1.00 66.75 89 PHE A N 1
ATOM 718 C CA . PHE A 1 89 ? -5.150 10.668 18.932 1.00 66.75 89 PHE A CA 1
ATOM 719 C C . PHE A 1 89 ? -6.511 10.912 18.290 1.00 66.75 89 PHE A C 1
ATOM 721 O O . PHE A 1 89 ? -7.093 11.991 18.384 1.00 66.75 89 PHE A O 1
ATOM 728 N N . ASN A 1 90 ? -7.060 9.824 17.757 1.00 71.31 90 ASN A N 1
ATOM 729 C CA . ASN A 1 90 ? -8.444 9.723 17.313 1.00 71.31 90 ASN A CA 1
ATOM 730 C C . ASN A 1 90 ? -9.403 9.839 18.502 1.00 71.31 90 ASN A C 1
ATOM 732 O O . ASN A 1 90 ? -9.156 9.237 19.560 1.00 71.31 90 ASN A O 1
ATOM 736 N N . THR A 1 91 ? -10.511 10.560 18.313 1.00 79.75 91 THR A N 1
ATOM 737 C CA . THR A 1 91 ? -11.582 10.642 19.313 1.00 79.75 91 THR A CA 1
ATOM 738 C C . THR A 1 91 ? -12.240 9.274 19.512 1.00 79.75 91 THR A C 1
ATOM 740 O O . THR A 1 91 ? -12.069 8.361 18.701 1.00 79.75 91 THR A O 1
ATOM 743 N N . LEU A 1 92 ? -13.010 9.098 20.595 1.00 84.06 92 LEU A N 1
ATOM 744 C CA . LEU A 1 92 ? -13.759 7.853 20.801 1.00 84.06 92 LEU A CA 1
ATOM 745 C C . LEU A 1 92 ? -14.664 7.548 19.601 1.00 84.06 92 LEU A C 1
ATOM 747 O O . LEU A 1 92 ? -14.695 6.408 19.152 1.00 84.06 92 LEU A O 1
ATOM 751 N N . THR A 1 93 ? -15.352 8.560 19.069 1.00 86.12 93 THR A N 1
ATOM 752 C CA . THR A 1 93 ? -16.228 8.423 17.901 1.00 86.12 93 THR A CA 1
ATOM 753 C C . THR A 1 93 ? -15.461 7.893 16.695 1.00 86.12 93 THR A C 1
ATOM 755 O O . THR A 1 93 ? -15.862 6.883 16.126 1.00 86.12 93 THR A O 1
ATOM 758 N N . ASP A 1 94 ? -14.310 8.484 16.373 1.00 86.44 94 ASP A N 1
ATOM 759 C CA . ASP A 1 94 ? -13.477 8.036 15.250 1.00 86.44 94 ASP A CA 1
ATOM 760 C C . ASP A 1 94 ? -13.027 6.580 15.444 1.00 86.44 94 ASP A C 1
ATOM 762 O O . ASP A 1 94 ? -13.104 5.755 14.537 1.00 86.44 94 ASP A O 1
ATOM 766 N N . ARG A 1 95 ? -12.615 6.216 16.665 1.00 87.38 95 ARG A N 1
ATOM 767 C CA . ARG A 1 95 ? -12.199 4.839 16.987 1.00 87.38 95 ARG A CA 1
ATOM 768 C C . ARG A 1 95 ? -13.348 3.831 16.867 1.00 87.38 95 ARG A C 1
ATOM 770 O O . ARG A 1 95 ? -13.088 2.665 16.546 1.00 87.38 95 ARG A O 1
ATOM 777 N N . LEU A 1 96 ? -14.585 4.248 17.148 1.00 89.94 96 LEU A N 1
ATOM 778 C CA . LEU A 1 96 ? -15.789 3.430 16.978 1.00 89.94 96 LEU A CA 1
ATOM 779 C C . LEU A 1 96 ? -16.164 3.283 15.502 1.00 89.94 96 LEU A C 1
ATOM 781 O O . LEU A 1 96 ? -16.482 2.173 15.094 1.00 89.94 96 LEU A O 1
ATOM 785 N N . ILE A 1 97 ? -16.052 4.343 14.700 1.00 89.50 97 ILE A N 1
ATOM 786 C CA . ILE A 1 97 ? -16.273 4.279 13.246 1.00 89.50 97 ILE A CA 1
ATOM 787 C C . ILE A 1 97 ? -15.289 3.288 12.619 1.00 89.50 97 ILE A C 1
ATOM 789 O O . ILE A 1 97 ? -15.706 2.291 12.035 1.00 89.50 97 ILE A O 1
ATOM 793 N N . VAL A 1 98 ? -13.989 3.453 12.887 1.00 89.12 98 VAL A N 1
ATOM 794 C CA . VAL A 1 98 ? -12.949 2.525 12.405 1.00 89.12 98 VAL A CA 1
ATOM 795 C C . VAL A 1 98 ? -13.190 1.099 12.921 1.00 89.12 98 VAL A C 1
ATOM 797 O O . VAL A 1 98 ? -12.815 0.119 12.284 1.00 89.12 98 VAL A O 1
ATOM 800 N N . HIS A 1 99 ? -13.788 0.937 14.110 1.00 90.31 99 HIS A N 1
ATOM 801 C CA . HIS A 1 99 ? -14.175 -0.392 14.599 1.00 90.31 99 HIS A CA 1
ATOM 802 C C . HIS A 1 99 ? -15.289 -1.009 13.764 1.00 90.31 99 HIS A C 1
ATOM 804 O O . HIS A 1 99 ? -15.190 -2.172 13.388 1.00 90.31 99 HIS A O 1
ATOM 810 N N . GLN A 1 100 ? -16.351 -0.248 13.514 1.00 89.88 100 GLN A N 1
ATOM 811 C CA . GLN A 1 100 ? -17.505 -0.708 12.755 1.00 89.88 100 GLN A CA 1
ATOM 812 C C . GLN A 1 100 ? -17.110 -1.056 11.321 1.00 89.88 100 GLN A C 1
ATOM 814 O O . GLN A 1 100 ? -17.498 -2.116 10.843 1.00 89.88 100 GLN A O 1
ATOM 819 N N . GLU A 1 101 ? -16.268 -0.240 10.689 1.00 89.00 101 GLU A N 1
ATOM 820 C CA . GLU A 1 101 ? -15.681 -0.531 9.377 1.00 89.00 101 GLU A CA 1
ATOM 821 C C . GLU A 1 101 ? -14.839 -1.811 9.402 1.00 89.00 101 GLU A C 1
ATOM 823 O O . GLU A 1 101 ? -15.006 -2.693 8.565 1.00 89.00 101 GLU A O 1
ATOM 828 N N . ALA A 1 102 ? -13.979 -1.989 10.408 1.00 87.88 102 ALA A N 1
ATOM 829 C CA . ALA A 1 102 ? -13.202 -3.219 10.529 1.00 87.88 102 ALA A CA 1
ATOM 830 C C . ALA A 1 102 ? -14.101 -4.458 10.712 1.00 87.88 102 ALA A C 1
ATOM 832 O O . ALA A 1 102 ? -13.833 -5.512 10.132 1.00 87.88 102 ALA A O 1
ATOM 833 N N . GLN A 1 103 ? -15.180 -4.349 11.495 1.00 89.69 103 GLN A N 1
ATOM 834 C CA . GLN A 1 103 ? -16.135 -5.444 11.678 1.00 89.69 103 GLN A CA 1
ATOM 835 C C . GLN A 1 103 ? -16.949 -5.718 10.411 1.00 89.69 103 GLN A C 1
ATOM 837 O O . GLN A 1 103 ? -17.155 -6.885 10.078 1.00 89.69 103 GLN A O 1
ATOM 842 N N . SER A 1 104 ? -17.369 -4.688 9.673 1.00 88.19 104 SER A N 1
ATOM 843 C CA . SER A 1 104 ? -18.087 -4.862 8.407 1.00 88.19 104 SER A CA 1
ATOM 844 C C . SER A 1 104 ? -17.187 -5.503 7.347 1.00 88.19 104 SER A C 1
ATOM 846 O O . SER A 1 104 ? -17.596 -6.462 6.692 1.00 88.19 104 SER A O 1
ATOM 848 N N . HIS A 1 105 ? -15.923 -5.085 7.247 1.00 87.00 105 HIS A N 1
ATOM 849 C CA . HIS A 1 105 ? -14.918 -5.716 6.387 1.00 87.00 105 HIS A CA 1
ATOM 850 C C . HIS A 1 105 ? -14.676 -7.181 6.782 1.00 87.00 105 HIS A C 1
ATOM 852 O O . HIS A 1 105 ? -14.620 -8.072 5.934 1.00 87.00 105 HIS A O 1
ATOM 858 N N . ARG A 1 106 ? -14.596 -7.470 8.087 1.00 87.50 106 ARG A N 1
ATOM 859 C CA . ARG A 1 106 ? -14.437 -8.842 8.585 1.00 87.50 106 ARG A CA 1
ATOM 860 C C . ARG A 1 106 ? -15.632 -9.721 8.222 1.00 87.50 106 ARG A C 1
ATOM 862 O O . ARG A 1 106 ? -15.426 -10.852 7.796 1.00 87.50 106 ARG A O 1
ATOM 869 N N . LEU A 1 107 ? -16.858 -9.225 8.367 1.00 88.25 107 LEU A N 1
ATOM 870 C CA . LEU A 1 107 ? -18.079 -9.978 8.052 1.00 88.25 107 LEU A CA 1
ATOM 871 C C . LEU A 1 107 ? -18.308 -10.146 6.544 1.00 88.25 107 LEU A C 1
ATOM 873 O O . LEU A 1 107 ? -18.853 -11.158 6.118 1.00 88.25 107 LEU A O 1
ATOM 877 N N . THR A 1 108 ? -17.846 -9.197 5.730 1.00 86.75 108 THR A N 1
ATOM 878 C CA . THR A 1 108 ? -17.921 -9.280 4.261 1.00 86.75 108 THR A CA 1
ATOM 879 C C . THR A 1 108 ? -16.850 -10.188 3.649 1.00 86.75 108 THR A C 1
ATOM 881 O O . THR A 1 108 ? -17.002 -10.589 2.491 1.00 86.75 108 THR A O 1
ATOM 884 N N . SER A 1 109 ? -15.811 -10.556 4.410 1.00 87.88 109 SER A N 1
ATOM 885 C CA . SER A 1 109 ? -14.782 -11.527 4.010 1.00 87.88 109 SER A CA 1
ATOM 886 C C . SER A 1 109 ? -15.341 -12.945 3.805 1.00 87.88 109 SER A C 1
ATOM 888 O O . SER A 1 109 ? -16.431 -13.272 4.276 1.00 87.88 109 SER A O 1
ATOM 890 N N . LYS A 1 110 ? -14.569 -13.821 3.144 1.00 86.06 110 LYS A N 1
ATOM 891 C CA . LYS A 1 110 ? -14.946 -15.231 2.912 1.00 86.06 110 LYS A CA 1
ATOM 892 C C . LYS A 1 110 ? -15.265 -15.957 4.224 1.00 86.06 110 LYS A C 1
ATOM 894 O O . LYS A 1 110 ? -16.299 -16.603 4.347 1.00 86.06 110 LYS A O 1
ATOM 899 N N . GLN A 1 111 ? -14.394 -15.806 5.220 1.00 89.25 111 GLN A N 1
ATOM 900 C CA . GLN A 1 111 ? -14.535 -16.430 6.535 1.00 89.25 111 GLN A CA 1
ATOM 901 C C . GLN A 1 111 ? -15.702 -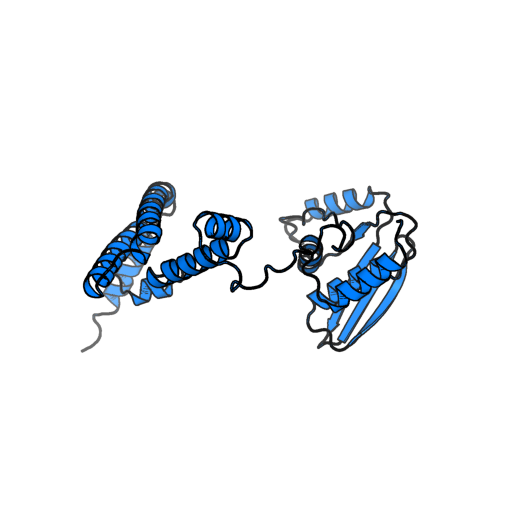15.822 7.322 1.00 89.25 111 GLN A C 1
ATOM 903 O O . GLN A 1 111 ? -16.422 -16.537 8.014 1.00 89.25 111 GLN A O 1
ATOM 908 N N . GLY A 1 112 ? -15.909 -14.508 7.193 1.00 90.00 112 GLY A N 1
ATOM 909 C CA . GLY A 1 112 ? -17.049 -13.812 7.786 1.00 90.00 112 GLY A CA 1
ATOM 910 C C . GLY A 1 112 ? -18.389 -14.333 7.273 1.00 90.00 112 GLY A C 1
ATOM 911 O O . GLY A 1 112 ? -19.275 -14.609 8.077 1.00 90.00 112 GLY A O 1
ATOM 912 N N . ARG A 1 113 ? -18.516 -14.544 5.957 1.00 90.31 113 ARG A N 1
ATOM 913 C CA . ARG A 1 113 ? -19.723 -15.119 5.341 1.00 90.31 113 ARG A CA 1
ATOM 914 C C . ARG A 1 113 ? -19.977 -16.552 5.771 1.00 90.31 113 ARG A C 1
ATOM 916 O O . ARG A 1 113 ? -21.097 -16.852 6.153 1.00 90.31 113 ARG A O 1
ATOM 923 N N . ALA A 1 114 ? -18.940 -17.388 5.806 1.00 91.38 114 ALA A N 1
ATOM 924 C CA . ALA A 1 114 ? -19.066 -18.757 6.301 1.00 91.38 114 ALA A CA 1
ATOM 925 C C . ALA A 1 114 ? -19.598 -18.794 7.747 1.00 91.38 114 ALA A C 1
ATOM 927 O O . ALA A 1 114 ? -20.448 -19.613 8.085 1.00 91.38 114 ALA A O 1
ATOM 928 N N . LEU A 1 115 ? -19.145 -17.868 8.601 1.00 93.19 115 LEU A N 1
ATOM 929 C CA . LEU A 1 115 ? -19.663 -17.731 9.963 1.00 93.19 115 LEU A CA 1
ATOM 930 C C . LEU A 1 115 ? -21.120 -17.237 9.988 1.00 93.19 115 LEU A C 1
ATOM 932 O O . LEU A 1 115 ? -21.910 -17.714 10.796 1.00 93.19 115 LEU A O 1
ATOM 936 N N . LEU A 1 116 ? -21.481 -16.280 9.129 1.00 92.12 116 LEU A N 1
ATOM 937 C CA . LEU A 1 116 ? -22.854 -15.777 9.016 1.00 92.12 116 LEU A CA 1
ATOM 938 C C . LEU A 1 116 ? -23.824 -16.869 8.548 1.00 92.12 116 LEU A C 1
ATOM 940 O O . LEU A 1 116 ? -24.889 -17.013 9.143 1.00 92.12 116 LEU A O 1
ATOM 944 N N . GLU A 1 117 ? -23.430 -17.663 7.554 1.00 92.62 117 GLU A N 1
ATOM 945 C CA . GLU A 1 117 ? -24.183 -18.821 7.061 1.00 92.62 117 GLU A CA 1
ATOM 946 C C . GLU A 1 117 ? -24.357 -19.878 8.152 1.00 92.62 117 GLU A C 1
ATOM 948 O O . GLU A 1 117 ? -25.468 -20.357 8.367 1.00 92.62 117 GLU A O 1
ATOM 953 N N . LEU A 1 118 ? -23.294 -20.174 8.911 1.00 94.31 118 LEU A N 1
ATOM 954 C CA . LEU A 1 118 ? -23.360 -21.083 10.059 1.00 94.31 118 LEU A CA 1
ATOM 955 C C . LEU A 1 118 ? -24.352 -20.598 11.129 1.00 94.31 118 LEU A C 1
ATOM 957 O O . LEU A 1 118 ? -25.031 -21.403 11.759 1.00 94.31 118 LEU A O 1
ATOM 961 N N . MET A 1 119 ? -24.445 -19.283 11.334 1.00 93.06 119 MET A N 1
ATOM 962 C CA . MET A 1 119 ? -25.404 -18.667 12.255 1.00 93.06 119 MET A CA 1
ATOM 963 C C . MET A 1 119 ? -26.814 -18.493 11.653 1.00 93.06 119 MET A C 1
ATOM 965 O O . MET A 1 119 ? -27.693 -17.965 12.332 1.00 93.06 119 MET A O 1
ATOM 969 N N . GLY A 1 120 ? -27.047 -18.919 10.406 1.00 92.88 120 GLY A N 1
ATOM 970 C CA . GLY A 1 120 ? -28.350 -18.854 9.738 1.00 92.88 120 GLY A CA 1
ATOM 971 C C . GLY A 1 120 ? -28.708 -17.491 9.131 1.00 92.88 120 GLY A C 1
ATOM 972 O O . GLY A 1 120 ? -29.874 -17.254 8.816 1.00 92.88 120 GLY A O 1
ATOM 973 N N . TYR A 1 121 ? -27.743 -16.582 8.960 1.00 91.06 121 TYR A N 1
ATOM 974 C CA . TYR A 1 121 ? -27.967 -15.296 8.293 1.00 91.06 121 TYR A CA 1
ATOM 975 C C . TYR A 1 121 ? -27.826 -15.421 6.771 1.00 91.06 121 TYR A C 1
ATOM 977 O O . TYR A 1 121 ? -26.917 -16.076 6.268 1.00 91.06 121 TYR A O 1
ATOM 985 N N . ASN A 1 122 ? -28.697 -14.734 6.025 1.00 88.25 122 ASN A N 1
ATOM 986 C CA . ASN A 1 122 ? -28.642 -14.703 4.564 1.00 88.25 122 ASN A CA 1
ATOM 987 C C . ASN A 1 122 ? -27.479 -13.821 4.067 1.00 88.25 122 ASN A C 1
ATOM 989 O O . ASN A 1 122 ? -27.464 -12.610 4.297 1.00 88.25 122 ASN A O 1
ATOM 993 N N . THR A 1 123 ? -26.528 -14.424 3.352 1.00 85.81 123 THR A N 1
ATOM 994 C CA . THR A 1 123 ? -25.327 -13.775 2.800 1.00 85.81 123 THR A CA 1
ATOM 995 C C . THR A 1 123 ? -25.456 -13.365 1.327 1.00 85.81 123 THR A C 1
ATOM 997 O O . THR A 1 123 ? -24.544 -12.724 0.803 1.00 85.81 123 THR A O 1
ATOM 1000 N N . ALA A 1 124 ? -26.577 -13.662 0.658 1.00 82.94 124 ALA A N 1
ATOM 1001 C CA . ALA A 1 124 ? -26.751 -13.442 -0.784 1.00 82.94 124 ALA A CA 1
ATOM 1002 C C . ALA A 1 124 ? -26.711 -11.960 -1.203 1.00 82.94 124 ALA A C 1
ATOM 1004 O O . ALA A 1 124 ? -26.295 -11.643 -2.312 1.00 82.94 124 ALA A O 1
ATOM 1005 N N . ASN A 1 125 ? -27.100 -11.049 -0.306 1.00 84.31 125 ASN A N 1
ATOM 1006 C CA . ASN A 1 125 ? -27.159 -9.606 -0.576 1.00 84.31 125 ASN A CA 1
ATOM 1007 C C . ASN A 1 125 ? -25.845 -8.864 -0.269 1.00 84.31 125 ASN A C 1
ATOM 1009 O O . ASN A 1 125 ? -25.794 -7.637 -0.356 1.00 84.31 125 ASN A O 1
ATOM 1013 N N . LEU A 1 126 ? -24.790 -9.569 0.153 1.00 83.81 126 LEU A N 1
ATOM 1014 C CA . LEU A 1 126 ? -23.502 -8.944 0.456 1.00 83.81 126 LEU A CA 1
ATOM 1015 C C . LEU A 1 126 ? -22.748 -8.597 -0.843 1.00 83.81 126 LEU A C 1
ATOM 1017 O O . LEU A 1 126 ? -22.864 -9.334 -1.823 1.00 83.81 126 LEU A O 1
ATOM 1021 N N . PRO A 1 127 ? -21.920 -7.530 -0.853 1.00 83.00 127 PRO A N 1
ATOM 1022 C CA . PRO A 1 127 ? -21.128 -7.138 -2.022 1.00 83.00 127 PRO A CA 1
ATOM 1023 C C . PRO A 1 127 ? -20.325 -8.309 -2.597 1.00 83.00 127 PRO A C 1
ATOM 1025 O O . PRO A 1 127 ? -19.894 -9.186 -1.850 1.00 83.00 127 PRO A O 1
ATOM 1028 N N . VAL A 1 128 ? -20.073 -8.345 -3.904 1.00 80.00 128 VAL A N 1
ATOM 1029 C CA . VAL A 1 128 ? -19.228 -9.399 -4.489 1.00 80.00 128 VAL A CA 1
ATOM 1030 C C . VAL A 1 128 ? -17.823 -9.307 -3.885 1.00 80.00 128 VAL A C 1
ATOM 1032 O O . VAL A 1 128 ? -17.246 -8.223 -3.810 1.00 80.00 128 VAL A O 1
ATOM 1035 N N . ILE A 1 129 ? -17.279 -10.434 -3.410 1.00 77.44 129 ILE A N 1
ATOM 1036 C CA . ILE A 1 129 ? -15.884 -10.475 -2.954 1.00 77.44 129 ILE A CA 1
ATOM 1037 C C . ILE A 1 129 ? -15.025 -10.241 -4.197 1.00 77.44 129 ILE A C 1
ATOM 1039 O O . ILE A 1 129 ? -15.151 -11.033 -5.135 1.00 77.44 129 ILE A O 1
ATOM 1043 N N . PRO A 1 130 ? -14.177 -9.197 -4.241 1.00 72.38 130 PRO A N 1
ATOM 1044 C CA . PRO A 1 130 ? -13.311 -8.990 -5.390 1.00 72.38 130 PRO A CA 1
ATOM 1045 C C . PRO A 1 130 ? -12.475 -10.252 -5.587 1.00 72.38 130 PRO A C 1
ATOM 1047 O O . PRO A 1 130 ? -11.858 -10.745 -4.634 1.00 72.38 130 PRO A O 1
ATOM 1050 N N . LEU A 1 131 ? -12.491 -10.804 -6.804 1.00 69.44 131 LEU A N 1
ATOM 1051 C CA . LEU A 1 131 ? -11.583 -11.888 -7.139 1.00 69.44 131 LEU A CA 1
ATOM 1052 C C . LEU A 1 131 ? -10.172 -11.341 -6.947 1.00 69.44 131 LEU A C 1
ATOM 1054 O O . LEU A 1 131 ? -9.749 -10.403 -7.620 1.00 69.44 131 LEU A O 1
ATOM 1058 N N . THR A 1 132 ? -9.465 -11.887 -5.965 1.00 61.25 132 THR A N 1
ATOM 1059 C CA . THR A 1 132 ? -8.030 -11.674 -5.871 1.00 61.25 132 THR A CA 1
ATOM 1060 C C . THR A 1 132 ? -7.454 -12.334 -7.112 1.00 61.25 132 THR A C 1
ATOM 1062 O O . THR A 1 132 ? -7.667 -13.535 -7.282 1.00 61.25 132 THR A O 1
ATOM 1065 N N . ALA A 1 133 ? -6.816 -11.548 -7.987 1.00 57.75 133 ALA A N 1
ATOM 1066 C CA . ALA A 1 133 ? -6.122 -12.086 -9.151 1.00 57.75 133 ALA A CA 1
ATOM 1067 C C . ALA A 1 133 ? -5.273 -13.265 -8.685 1.00 57.75 133 ALA A C 1
ATOM 1069 O O . ALA A 1 133 ? -4.569 -13.173 -7.670 1.00 57.75 133 ALA A O 1
ATOM 1070 N N . THR A 1 134 ? -5.433 -14.397 -9.355 1.00 59.38 134 THR A N 1
ATOM 1071 C CA . THR A 1 134 ? -4.702 -15.592 -8.958 1.00 59.38 134 THR A CA 1
ATOM 1072 C C . THR A 1 134 ? -3.199 -15.346 -9.130 1.00 59.38 134 THR A C 1
ATOM 1074 O O . THR A 1 134 ? -2.806 -14.553 -9.985 1.00 59.38 134 THR A O 1
ATOM 1077 N N . PRO A 1 135 ? -2.321 -15.968 -8.320 1.00 56.69 135 PRO A N 1
ATOM 1078 C CA . PRO A 1 135 ? -0.885 -15.678 -8.363 1.00 56.69 135 PRO A CA 1
ATOM 1079 C C . PRO A 1 135 ? -0.225 -15.888 -9.734 1.00 56.69 135 PRO A C 1
ATOM 1081 O O . PRO A 1 135 ? 0.840 -15.335 -9.965 1.00 56.69 135 PRO A O 1
ATOM 1084 N N . TRP A 1 136 ? -0.844 -16.671 -10.623 1.00 59.28 136 TRP A N 1
ATOM 1085 C CA . TRP A 1 136 ? -0.389 -16.917 -11.996 1.00 59.28 136 TRP A CA 1
ATOM 1086 C C . TRP A 1 136 ? -1.027 -15.984 -13.042 1.00 59.28 136 TRP A C 1
ATOM 1088 O O . TRP A 1 136 ? -0.515 -15.872 -14.146 1.00 59.28 136 TRP A O 1
ATOM 1098 N N . GLU A 1 137 ? -2.132 -15.304 -12.713 1.00 54.50 137 GLU A N 1
ATOM 1099 C CA . GLU A 1 137 ? -2.643 -14.144 -13.469 1.00 54.50 137 GLU A CA 1
ATOM 1100 C C . GLU A 1 137 ? -1.919 -12.850 -13.066 1.00 54.50 137 GLU A C 1
ATOM 1102 O O . GLU A 1 137 ? -2.093 -11.796 -13.688 1.00 54.50 137 GLU A O 1
ATOM 1107 N N . ALA A 1 138 ? -1.137 -12.906 -11.986 1.00 55.31 138 ALA A N 1
ATOM 1108 C CA . ALA A 1 138 ? -0.183 -11.870 -11.671 1.00 55.31 138 ALA A CA 1
ATOM 1109 C C . ALA A 1 138 ? 0.954 -11.914 -12.698 1.00 55.31 138 ALA A C 1
ATOM 1111 O O . ALA A 1 138 ? 1.399 -12.967 -13.142 1.00 55.31 138 ALA A O 1
ATOM 1112 N N . ILE A 1 139 ? 1.391 -10.714 -13.054 1.00 58.22 139 ILE A N 1
ATOM 1113 C CA . ILE A 1 139 ? 2.602 -10.377 -13.804 1.00 58.22 139 ILE A CA 1
ATOM 1114 C C . ILE A 1 139 ? 3.756 -11.313 -13.390 1.00 58.22 139 ILE A C 1
ATOM 1116 O O . ILE A 1 139 ? 3.766 -11.719 -12.223 1.00 58.22 139 ILE A O 1
ATOM 1120 N N . PRO A 1 140 ? 4.711 -11.645 -14.290 1.00 58.44 140 PRO A N 1
ATOM 1121 C CA . PRO A 1 140 ? 5.852 -12.528 -14.023 1.00 58.44 140 PRO A CA 1
ATOM 1122 C C . PRO A 1 140 ? 6.400 -12.406 -12.602 1.00 58.44 140 PRO A C 1
ATOM 1124 O O . PRO A 1 140 ? 6.432 -11.317 -12.035 1.00 58.44 140 PRO A O 1
ATOM 1127 N N . PHE A 1 141 ? 6.835 -13.523 -12.018 1.00 62.03 141 PHE A N 1
ATOM 1128 C CA . PHE A 1 141 ? 7.326 -13.590 -10.641 1.00 62.03 141 PHE A CA 1
ATOM 1129 C C . PHE A 1 141 ? 8.499 -12.614 -10.407 1.00 62.03 141 PHE A C 1
ATOM 1131 O O . PHE A 1 141 ? 9.668 -12.934 -10.625 1.00 62.03 141 PHE A O 1
ATOM 1138 N N . ILE A 1 142 ? 8.198 -11.396 -9.945 1.00 68.88 142 ILE A N 1
ATOM 1139 C CA . ILE A 1 142 ? 9.204 -10.358 -9.701 1.00 68.88 142 ILE A CA 1
ATOM 1140 C C . ILE A 1 142 ? 9.798 -10.561 -8.312 1.00 68.88 142 ILE A C 1
ATOM 1142 O O . ILE A 1 142 ? 9.213 -10.216 -7.282 1.00 68.88 142 ILE A O 1
ATOM 1146 N N . LYS A 1 143 ? 11.026 -11.077 -8.275 1.00 68.56 143 LYS A N 1
ATOM 1147 C CA . LYS A 1 143 ? 11.822 -11.140 -7.049 1.00 68.56 143 LYS A CA 1
ATOM 1148 C C . LYS A 1 143 ? 12.610 -9.843 -6.864 1.00 68.56 143 LYS A C 1
ATOM 1150 O O . LYS A 1 143 ? 13.728 -9.696 -7.353 1.00 68.56 143 LYS A O 1
ATOM 1155 N N . GLY A 1 144 ? 12.050 -8.903 -6.109 1.00 67.06 144 GLY A N 1
ATOM 1156 C CA . GLY A 1 144 ? 12.756 -7.673 -5.747 1.00 67.06 144 GLY A CA 1
ATOM 1157 C C . GLY A 1 144 ? 13.848 -7.918 -4.703 1.00 67.06 144 GLY A C 1
ATOM 1158 O O . GLY A 1 144 ? 13.613 -8.535 -3.662 1.00 67.06 144 GLY A O 1
ATOM 1159 N N . LYS A 1 145 ? 15.055 -7.397 -4.947 1.00 69.75 145 LYS A N 1
ATOM 1160 C CA . LYS A 1 145 ? 16.077 -7.266 -3.897 1.00 69.75 145 LYS A CA 1
ATOM 1161 C C . LYS A 1 145 ? 15.703 -6.096 -2.986 1.00 69.75 145 LYS A C 1
ATOM 1163 O O . LYS A 1 145 ? 15.192 -5.081 -3.451 1.00 69.75 145 LYS A O 1
ATOM 1168 N N . SER A 1 146 ? 15.987 -6.217 -1.690 1.00 66.69 146 SER A N 1
ATOM 1169 C CA . SER A 1 146 ? 15.717 -5.146 -0.728 1.00 66.69 146 SER A CA 1
ATOM 1170 C C . SER A 1 146 ? 16.383 -3.837 -1.160 1.00 66.69 146 SER A C 1
ATOM 1172 O O . SER A 1 146 ? 17.593 -3.817 -1.427 1.00 66.69 146 SER A O 1
ATOM 1174 N N . ILE A 1 147 ? 15.612 -2.749 -1.170 1.00 72.69 147 ILE A N 1
ATOM 1175 C CA . ILE A 1 147 ? 16.147 -1.410 -1.417 1.00 72.69 147 ILE A CA 1
ATOM 1176 C C . ILE A 1 147 ? 17.147 -1.065 -0.299 1.00 72.69 147 ILE A C 1
ATOM 1178 O O . ILE A 1 147 ? 16.806 -1.194 0.883 1.00 72.69 147 ILE A O 1
ATOM 1182 N N . PRO A 1 148 ? 18.380 -0.654 -0.638 1.00 74.38 148 PRO A N 1
ATOM 1183 C CA . PRO A 1 148 ? 19.385 -0.261 0.344 1.00 74.38 148 PRO A CA 1
ATOM 1184 C C . PRO A 1 148 ? 18.901 0.870 1.242 1.00 74.38 148 PRO A C 1
ATOM 1186 O O . PRO A 1 148 ? 18.366 1.867 0.765 1.00 74.38 148 PRO A O 1
ATOM 1189 N N . LYS A 1 149 ? 19.144 0.736 2.544 1.00 78.06 149 LYS A N 1
ATOM 1190 C CA . LYS A 1 149 ? 18.919 1.804 3.521 1.00 78.06 149 LYS A CA 1
ATOM 1191 C C . LYS A 1 149 ? 20.225 2.561 3.752 1.00 78.06 149 LYS A C 1
ATOM 1193 O O . LYS A 1 149 ? 21.289 1.950 3.681 1.00 78.06 149 LYS A O 1
ATOM 1198 N N . HIS A 1 150 ? 20.126 3.852 4.073 1.00 80.06 150 HIS A N 1
ATOM 1199 C CA . HIS A 1 150 ? 21.267 4.720 4.385 1.00 80.06 150 HIS A CA 1
ATOM 1200 C C . HIS A 1 150 ? 22.316 4.738 3.251 1.00 80.06 150 HIS A C 1
ATOM 1202 O O . HIS A 1 150 ? 23.390 4.158 3.380 1.00 80.06 150 HIS A O 1
ATOM 1208 N N . MET A 1 151 ? 21.960 5.326 2.106 1.00 80.88 151 MET A N 1
ATOM 1209 C CA . MET A 1 151 ? 22.836 5.467 0.930 1.00 80.88 151 MET A CA 1
ATOM 1210 C C . MET A 1 151 ? 23.021 6.940 0.552 1.00 80.88 151 MET A C 1
ATOM 1212 O O . MET A 1 151 ? 22.919 7.293 -0.628 1.00 80.88 151 MET A O 1
ATOM 1216 N N . ASN A 1 152 ? 23.251 7.802 1.544 1.00 84.44 152 ASN A N 1
ATOM 1217 C CA . ASN A 1 152 ? 23.480 9.223 1.300 1.00 84.44 152 ASN A CA 1
ATOM 1218 C C . ASN A 1 152 ? 24.718 9.397 0.382 1.00 84.44 152 ASN A C 1
ATOM 1220 O O . ASN A 1 152 ? 25.747 8.771 0.652 1.00 84.44 152 ASN A O 1
ATOM 1224 N N . PRO A 1 153 ? 24.640 10.173 -0.720 1.00 81.19 153 PRO A N 1
ATOM 1225 C CA . PRO A 1 153 ? 25.771 10.385 -1.625 1.00 81.19 153 PRO A CA 1
ATOM 1226 C C . PRO A 1 153 ? 27.048 10.871 -0.930 1.00 81.19 153 PRO A C 1
ATOM 1228 O O . PRO A 1 153 ? 28.132 10.437 -1.313 1.00 81.19 153 PRO A O 1
ATOM 1231 N N . GLU A 1 154 ? 26.911 11.723 0.088 1.00 83.25 154 GLU A N 1
ATOM 1232 C CA . GLU A 1 154 ? 28.040 12.355 0.779 1.00 83.25 154 GLU A CA 1
ATOM 1233 C C . GLU A 1 154 ? 28.507 11.530 1.984 1.00 83.25 154 GLU A C 1
ATOM 1235 O O . GLU A 1 154 ? 29.688 11.212 2.104 1.00 83.25 154 GLU A O 1
ATOM 1240 N N . GLU A 1 155 ? 27.581 11.120 2.853 1.00 86.94 155 GLU A N 1
ATOM 1241 C CA . GLU A 1 155 ? 27.927 10.448 4.116 1.00 86.94 155 GLU A CA 1
ATOM 1242 C C . GLU A 1 155 ? 28.326 8.973 3.918 1.00 86.94 155 GLU A C 1
ATOM 1244 O O . GLU A 1 155 ? 29.073 8.414 4.720 1.00 86.94 155 GLU A O 1
ATOM 1249 N N . ASP A 1 156 ? 27.872 8.332 2.830 1.00 87.00 156 ASP A N 1
ATOM 1250 C CA . ASP A 1 156 ? 27.964 6.877 2.645 1.00 87.00 156 ASP A CA 1
ATOM 1251 C C . ASP A 1 156 ? 28.799 6.436 1.442 1.00 87.00 156 ASP A C 1
ATOM 1253 O O . ASP A 1 156 ? 28.607 5.335 0.910 1.00 87.00 156 ASP A O 1
ATOM 1257 N N . ALA A 1 157 ? 29.762 7.258 1.023 1.00 86.56 157 ALA A N 1
ATOM 1258 C CA . ALA A 1 157 ? 30.589 7.016 -0.160 1.00 86.56 157 ALA A CA 1
ATOM 1259 C C . ALA A 1 157 ? 31.243 5.617 -0.178 1.00 86.56 157 ALA A C 1
ATOM 1261 O O . ALA A 1 157 ? 31.157 4.902 -1.178 1.00 86.56 157 ALA A O 1
ATOM 1262 N N . ALA A 1 158 ? 31.820 5.169 0.944 1.00 86.38 158 ALA A N 1
ATOM 1263 C CA . ALA A 1 158 ? 32.461 3.853 1.041 1.00 86.38 158 ALA A CA 1
ATOM 1264 C C . ALA A 1 158 ? 31.466 2.691 0.859 1.00 86.38 158 ALA A C 1
ATOM 1266 O O . ALA A 1 158 ? 31.771 1.695 0.199 1.00 86.38 158 ALA A O 1
ATOM 1267 N N . ARG A 1 159 ? 30.246 2.823 1.398 1.00 85.75 159 ARG A N 1
ATOM 1268 C CA . ARG A 1 159 ? 29.194 1.803 1.259 1.00 85.75 159 ARG A CA 1
ATOM 1269 C C . ARG A 1 159 ? 28.654 1.755 -0.164 1.00 85.75 159 ARG A C 1
ATOM 1271 O O . ARG A 1 159 ? 28.428 0.665 -0.691 1.00 85.75 159 ARG A O 1
ATOM 1278 N N . ARG A 1 160 ? 28.499 2.922 -0.797 1.00 85.44 160 ARG A N 1
ATOM 1279 C CA . ARG A 1 160 ? 28.134 3.033 -2.214 1.00 85.44 160 ARG A CA 1
ATOM 1280 C C . ARG A 1 160 ? 29.195 2.375 -3.097 1.00 85.44 160 ARG A C 1
ATOM 1282 O O . ARG A 1 160 ? 28.841 1.523 -3.904 1.00 85.44 160 ARG A O 1
ATOM 1289 N N . ALA A 1 161 ? 30.480 2.657 -2.869 1.00 85.75 161 ALA A N 1
ATOM 1290 C CA . ALA A 1 161 ? 31.588 2.051 -3.610 1.00 85.75 161 ALA A CA 1
ATOM 1291 C C . ALA A 1 161 ? 31.645 0.521 -3.452 1.00 85.75 161 ALA A C 1
ATOM 1293 O O . ALA A 1 161 ? 31.748 -0.204 -4.442 1.00 85.75 161 ALA A O 1
ATOM 1294 N N . ALA A 1 162 ? 31.504 0.011 -2.222 1.00 85.69 162 ALA A N 1
ATOM 1295 C CA . ALA A 1 162 ? 31.446 -1.428 -1.966 1.00 85.69 162 ALA A CA 1
ATOM 1296 C C . ALA A 1 162 ? 30.266 -2.091 -2.697 1.00 85.69 162 ALA A C 1
ATOM 1298 O O . ALA A 1 162 ? 30.406 -3.178 -3.257 1.00 85.69 162 ALA A O 1
ATOM 1299 N N . ARG A 1 163 ? 29.107 -1.423 -2.744 1.00 83.56 163 ARG A N 1
ATOM 1300 C CA . ARG A 1 163 ? 27.928 -1.926 -3.453 1.00 83.56 163 ARG A CA 1
ATOM 1301 C C . ARG A 1 163 ? 28.117 -1.935 -4.967 1.00 83.56 163 ARG A C 1
ATOM 1303 O O . ARG A 1 163 ? 27.776 -2.938 -5.586 1.00 83.56 163 ARG A O 1
ATOM 1310 N N . THR A 1 164 ? 28.670 -0.871 -5.546 1.00 83.06 164 THR A N 1
ATOM 1311 C CA . THR A 1 164 ? 28.998 -0.825 -6.978 1.00 83.06 164 THR A CA 1
ATOM 1312 C C . THR A 1 164 ? 29.951 -1.958 -7.341 1.00 83.06 164 THR A C 1
ATOM 1314 O O . THR A 1 164 ? 29.707 -2.675 -8.306 1.00 83.06 164 THR A O 1
ATOM 1317 N N . ARG A 1 165 ? 30.970 -2.209 -6.509 1.00 83.75 165 ARG A N 1
ATOM 1318 C CA . ARG A 1 165 ? 31.887 -3.339 -6.697 1.00 83.75 165 ARG A CA 1
ATOM 1319 C C . ARG A 1 165 ? 31.145 -4.677 -6.672 1.00 83.75 165 ARG A C 1
ATOM 1321 O O . ARG A 1 165 ? 31.304 -5.475 -7.583 1.00 83.75 165 ARG A O 1
ATOM 1328 N N . MET A 1 166 ? 30.270 -4.904 -5.692 1.00 81.44 166 MET A N 1
ATOM 1329 C CA . MET A 1 166 ? 29.449 -6.125 -5.637 1.00 81.44 166 MET A CA 1
ATOM 1330 C C . MET A 1 166 ? 28.533 -6.284 -6.861 1.00 81.44 166 MET A C 1
ATOM 1332 O O . MET A 1 166 ? 28.292 -7.404 -7.301 1.00 81.44 166 MET A O 1
ATOM 1336 N N . GLN A 1 167 ? 28.024 -5.183 -7.421 1.00 77.12 167 GLN A N 1
ATOM 1337 C CA . GLN A 1 167 ? 27.214 -5.208 -8.642 1.00 77.12 167 GLN A CA 1
ATOM 1338 C C . GLN A 1 167 ? 28.044 -5.548 -9.885 1.00 77.12 167 GLN A C 1
ATOM 1340 O O . GLN A 1 167 ? 27.561 -6.300 -10.724 1.00 77.12 167 GLN A O 1
ATOM 1345 N N . GLN A 1 168 ? 29.277 -5.043 -9.977 1.00 75.00 168 GLN A N 1
ATOM 1346 C CA . GLN A 1 168 ? 30.218 -5.359 -11.058 1.00 75.00 168 GLN A CA 1
ATOM 1347 C C . GLN A 1 168 ? 30.703 -6.812 -11.017 1.00 75.00 168 GLN A C 1
ATOM 1349 O O . GLN A 1 168 ? 30.987 -7.379 -12.059 1.00 75.00 168 GLN A O 1
ATOM 1354 N N . LEU A 1 169 ? 30.763 -7.430 -9.832 1.00 74.56 169 LEU A N 1
ATOM 1355 C CA . LEU A 1 169 ? 31.082 -8.856 -9.682 1.00 74.56 169 LEU A CA 1
ATOM 1356 C C . LEU A 1 169 ? 29.937 -9.799 -10.098 1.00 74.56 169 LEU A C 1
ATOM 1358 O O . LEU A 1 169 ? 30.102 -11.014 -10.035 1.00 74.56 169 LEU A O 1
ATOM 1362 N N . THR A 1 170 ? 28.758 -9.276 -10.453 1.00 70.19 170 THR A N 1
ATOM 1363 C CA . THR A 1 170 ? 27.632 -10.120 -10.873 1.00 70.19 170 THR A CA 1
ATOM 1364 C C . THR A 1 170 ? 27.657 -10.272 -12.396 1.00 70.19 170 THR A C 1
ATOM 1366 O O . THR A 1 170 ? 27.307 -9.323 -13.088 1.00 70.19 170 THR A O 1
ATOM 1369 N N . ASP A 1 171 ? 28.008 -11.458 -12.900 1.00 64.38 171 ASP A N 1
ATOM 1370 C CA . ASP A 1 171 ? 28.121 -11.764 -14.346 1.00 64.38 171 ASP A CA 1
ATOM 1371 C C . ASP A 1 171 ? 26.777 -11.892 -15.088 1.00 64.38 171 ASP A C 1
ATOM 1373 O O . ASP A 1 171 ? 26.733 -12.175 -16.282 1.00 64.38 171 ASP A O 1
ATOM 1377 N N . SER A 1 172 ? 25.648 -11.710 -14.400 1.00 72.94 172 SER A N 1
ATOM 1378 C CA . SER A 1 172 ? 24.336 -11.823 -15.039 1.00 72.94 172 SER A CA 1
ATOM 1379 C C . SER A 1 172 ? 24.074 -10.631 -15.970 1.00 72.94 172 SER A C 1
ATOM 1381 O O . SER A 1 172 ? 24.234 -9.489 -15.518 1.00 72.94 172 SER A O 1
ATOM 1383 N N . PRO A 1 173 ? 23.599 -10.861 -17.212 1.00 79.69 173 PRO A N 1
ATOM 1384 C CA . PRO A 1 173 ? 23.201 -9.783 -18.108 1.00 79.69 173 PRO A CA 1
ATOM 1385 C C . PRO A 1 173 ? 22.141 -8.926 -17.417 1.00 79.69 173 PRO A C 1
ATOM 1387 O O . PRO A 1 173 ? 21.155 -9.428 -16.869 1.00 79.69 173 PRO A O 1
ATOM 1390 N N . SER A 1 174 ? 22.396 -7.622 -17.366 1.00 86.12 174 SER A N 1
ATOM 1391 C CA . SER A 1 174 ? 21.560 -6.672 -16.648 1.00 86.12 174 SER A CA 1
ATOM 1392 C C . SER A 1 174 ? 21.057 -5.585 -17.568 1.00 86.12 174 SER A C 1
ATOM 1394 O O . SER A 1 174 ? 21.847 -4.975 -18.287 1.00 86.12 174 SER A O 1
ATOM 1396 N N . TYR A 1 175 ? 19.775 -5.282 -17.446 1.00 89.00 175 TYR A N 1
ATOM 1397 C CA . TYR A 1 175 ? 19.124 -4.210 -18.175 1.00 89.00 175 TYR A CA 1
ATOM 1398 C C . TYR A 1 175 ? 18.966 -2.997 -17.266 1.00 89.00 175 TYR A C 1
ATOM 1400 O O . TYR A 1 175 ? 18.669 -3.126 -16.074 1.00 89.00 175 TYR A O 1
ATOM 1408 N N . HIS A 1 176 ? 19.165 -1.816 -17.828 1.00 88.38 176 HIS A N 1
ATOM 1409 C CA . HIS A 1 176 ? 19.014 -0.546 -17.131 1.00 88.38 176 HIS A CA 1
ATOM 1410 C C . HIS A 1 176 ? 17.858 0.218 -17.757 1.00 88.38 176 HIS A C 1
ATOM 1412 O O . HIS A 1 176 ? 17.847 0.396 -18.970 1.00 88.38 176 HIS A O 1
ATOM 1418 N N . GLY A 1 177 ? 16.890 0.632 -16.942 1.00 88.81 177 GLY A N 1
ATOM 1419 C CA . GLY A 1 177 ? 15.744 1.426 -17.382 1.00 88.81 177 GLY A CA 1
ATOM 1420 C C . GLY A 1 177 ? 15.693 2.744 -16.626 1.00 88.81 177 GLY A C 1
ATOM 1421 O O . GLY A 1 177 ? 15.844 2.739 -15.404 1.00 88.81 177 GLY A O 1
ATOM 1422 N N . ASP A 1 178 ? 15.481 3.833 -17.358 1.00 90.62 178 ASP A N 1
ATOM 1423 C CA . ASP A 1 178 ? 15.340 5.185 -16.819 1.00 90.62 178 ASP A CA 1
ATOM 1424 C C . ASP A 1 178 ? 14.304 5.981 -17.631 1.00 90.62 178 ASP A C 1
ATOM 1426 O O . ASP A 1 178 ? 14.057 5.697 -18.814 1.00 90.62 178 ASP A O 1
ATOM 1430 N N . ALA A 1 179 ? 13.678 6.970 -16.999 1.00 91.56 179 ALA A N 1
ATOM 1431 C CA . ALA A 1 179 ? 12.682 7.824 -17.619 1.00 91.56 179 ALA A CA 1
ATOM 1432 C C . ALA A 1 179 ? 12.900 9.304 -17.298 1.00 91.56 179 ALA A C 1
ATOM 1434 O O . ALA A 1 179 ? 13.004 9.725 -16.151 1.00 91.56 179 ALA A O 1
ATOM 1435 N N . SER A 1 180 ? 12.820 10.140 -18.331 1.00 90.81 180 SER A N 1
ATOM 1436 C CA . SER A 1 180 ? 12.728 11.587 -18.170 1.00 90.81 180 SER A CA 1
ATOM 1437 C C . SER A 1 180 ? 11.278 12.039 -18.321 1.00 90.81 180 SER A C 1
ATOM 1439 O O . SER A 1 180 ? 10.604 11.686 -19.291 1.00 90.81 180 SER A O 1
ATOM 1441 N N . PHE A 1 181 ? 10.791 12.838 -17.371 1.00 90.19 181 PHE A N 1
ATOM 1442 C CA . PHE A 1 181 ? 9.429 13.371 -17.353 1.00 90.19 181 PHE A CA 1
ATOM 1443 C C . PHE A 1 181 ? 9.450 14.900 -17.412 1.00 90.19 181 PHE A C 1
ATOM 1445 O O . PHE A 1 181 ? 10.106 15.551 -16.602 1.00 90.19 181 PHE A O 1
ATOM 1452 N N . THR A 1 182 ? 8.691 15.498 -18.332 1.00 89.44 182 THR A N 1
ATOM 1453 C CA . THR A 1 182 ? 8.484 16.952 -18.404 1.00 89.44 182 THR A CA 1
ATOM 1454 C C . THR A 1 182 ? 7.045 17.262 -18.810 1.00 89.44 182 THR A C 1
ATOM 1456 O O . THR A 1 182 ? 6.656 17.055 -19.956 1.00 89.44 182 THR A O 1
ATOM 1459 N N . ALA A 1 183 ? 6.251 17.791 -17.873 1.00 83.88 183 ALA A N 1
ATOM 1460 C CA . ALA A 1 183 ? 4.890 18.293 -18.112 1.00 83.88 183 ALA A CA 1
ATOM 1461 C C . ALA A 1 183 ? 3.974 17.328 -18.908 1.00 83.88 183 ALA A C 1
ATOM 1463 O O . ALA A 1 183 ? 3.291 17.739 -19.842 1.00 83.88 183 ALA A O 1
ATOM 1464 N N . GLY A 1 184 ? 3.986 16.036 -18.558 1.00 81.00 184 GLY A N 1
ATOM 1465 C CA . GLY A 1 184 ? 3.172 14.996 -19.208 1.00 81.00 184 GLY A CA 1
ATOM 1466 C C . GLY A 1 184 ? 3.799 14.369 -20.459 1.00 81.00 184 GLY A C 1
ATOM 1467 O O . GLY A 1 184 ? 3.329 13.328 -20.914 1.00 81.00 184 GLY A O 1
ATOM 1468 N N . LYS A 1 185 ? 4.891 14.940 -20.982 1.00 87.62 185 LYS A N 1
ATOM 1469 C CA . LYS A 1 185 ? 5.735 14.312 -22.007 1.00 87.62 185 LYS A CA 1
ATOM 1470 C C . LYS A 1 185 ? 6.813 13.481 -21.331 1.00 87.62 185 LYS A C 1
ATOM 1472 O O . LYS A 1 185 ? 7.468 13.950 -20.398 1.00 87.62 185 LYS A O 1
ATOM 1477 N N . VAL A 1 186 ? 6.999 12.259 -21.808 1.00 91.06 186 VAL A N 1
ATOM 1478 C CA . VAL A 1 186 ? 7.939 11.305 -21.225 1.00 91.06 186 VAL A CA 1
ATOM 1479 C C . VAL A 1 186 ? 8.835 10.724 -22.299 1.00 91.06 186 VAL A C 1
ATOM 1481 O O . VAL A 1 186 ? 8.380 10.389 -23.390 1.00 91.06 186 VAL A O 1
ATOM 1484 N N . VAL A 1 187 ? 10.108 10.571 -21.959 1.00 91.75 187 VAL A N 1
ATOM 1485 C CA . VAL A 1 187 ? 11.070 9.796 -22.738 1.00 91.75 187 VAL A CA 1
ATOM 1486 C C . VAL A 1 187 ? 11.553 8.654 -21.863 1.00 91.75 187 VAL A C 1
ATOM 1488 O O . VAL A 1 187 ? 12.073 8.899 -20.778 1.00 91.75 187 VAL A O 1
ATOM 1491 N N . THR A 1 188 ? 11.364 7.420 -22.317 1.00 91.62 188 THR A N 1
ATOM 1492 C CA . THR A 1 188 ? 11.855 6.221 -21.632 1.00 91.62 188 THR A CA 1
ATOM 1493 C C . THR A 1 188 ? 13.042 5.657 -22.389 1.00 91.62 188 THR A C 1
ATOM 1495 O O . THR A 1 188 ? 12.989 5.514 -23.611 1.00 91.62 188 THR A O 1
ATOM 1498 N N . ALA A 1 189 ? 14.109 5.327 -21.670 1.00 91.50 189 ALA A N 1
ATOM 1499 C CA . ALA A 1 189 ? 15.307 4.720 -22.224 1.00 91.50 189 ALA A CA 1
ATOM 1500 C C . ALA A 1 189 ? 15.602 3.405 -21.500 1.00 91.50 189 ALA A C 1
ATOM 1502 O O . ALA A 1 189 ? 15.538 3.325 -20.273 1.00 91.50 189 ALA A O 1
ATOM 1503 N N . SER A 1 190 ? 15.938 2.373 -22.266 1.00 91.38 190 SER A N 1
ATOM 1504 C CA . SER A 1 190 ? 16.359 1.081 -21.732 1.00 91.38 190 SER A CA 1
ATOM 1505 C C . SER A 1 190 ? 17.602 0.586 -22.454 1.00 91.38 190 SER A C 1
ATOM 1507 O O . SER A 1 190 ? 17.593 0.517 -23.681 1.00 91.38 190 SER A O 1
ATOM 1509 N N . ILE A 1 191 ? 18.632 0.192 -21.712 1.00 90.81 191 ILE A N 1
ATOM 1510 C CA . ILE A 1 191 ? 19.910 -0.303 -22.242 1.00 90.81 191 ILE A CA 1
ATOM 1511 C C . ILE A 1 191 ? 20.130 -1.751 -21.798 1.00 90.81 191 ILE A C 1
ATOM 1513 O O . ILE A 1 191 ? 19.890 -2.079 -20.632 1.00 90.81 191 ILE A O 1
ATOM 1517 N N . ASP A 1 192 ? 20.579 -2.602 -22.720 1.00 87.69 192 ASP A N 1
ATOM 1518 C CA . ASP A 1 192 ? 21.007 -3.973 -22.428 1.00 87.69 192 ASP A CA 1
ATOM 1519 C C . ASP A 1 192 ? 22.475 -4.053 -21.958 1.00 87.69 192 ASP A C 1
ATOM 1521 O O . ASP A 1 192 ? 23.214 -3.067 -21.933 1.00 87.69 192 ASP A O 1
ATOM 1525 N N . SER A 1 193 ? 22.933 -5.253 -21.593 1.00 81.69 193 SER A N 1
ATOM 1526 C CA . SER A 1 193 ? 24.332 -5.483 -21.203 1.00 81.69 193 SER A CA 1
ATOM 1527 C C . SER A 1 193 ? 25.342 -5.317 -22.346 1.00 81.69 193 SER A C 1
ATOM 1529 O O . SER A 1 193 ? 26.538 -5.217 -22.082 1.00 81.69 193 SER A O 1
ATOM 1531 N N . CYS A 1 194 ? 24.884 -5.300 -23.599 1.00 80.56 194 CYS A N 1
ATOM 1532 C CA . CYS A 1 194 ? 25.708 -5.141 -24.797 1.00 80.56 194 CYS A CA 1
ATOM 1533 C C . CYS A 1 194 ? 25.814 -3.674 -25.258 1.00 80.56 194 CYS A C 1
ATOM 1535 O O . CYS A 1 194 ? 26.599 -3.378 -26.157 1.00 80.56 194 CYS A O 1
ATOM 1537 N N . GLY A 1 195 ? 25.073 -2.755 -24.629 1.00 81.31 195 GLY A N 1
ATOM 1538 C CA . GLY A 1 195 ? 25.032 -1.333 -24.967 1.00 81.31 195 GLY A CA 1
ATOM 1539 C C . GLY A 1 195 ? 23.969 -0.950 -26.002 1.00 81.31 195 GLY A C 1
ATOM 1540 O O . GLY A 1 195 ? 23.940 0.205 -26.427 1.00 81.31 195 GLY A O 1
ATOM 1541 N N . ASN A 1 196 ? 23.083 -1.866 -26.400 1.00 86.62 196 ASN A N 1
ATOM 1542 C CA . ASN A 1 196 ? 21.952 -1.547 -27.262 1.00 86.62 196 ASN A CA 1
ATOM 1543 C C . ASN A 1 196 ? 20.925 -0.744 -26.465 1.00 86.62 196 ASN A C 1
ATOM 1545 O O . ASN A 1 196 ? 20.366 -1.216 -25.471 1.00 86.62 196 ASN A O 1
ATOM 1549 N N . ALA A 1 197 ? 20.685 0.487 -26.905 1.00 89.38 197 ALA A N 1
ATOM 1550 C CA . ALA A 1 197 ? 19.721 1.387 -26.300 1.00 89.38 197 ALA A CA 1
ATOM 1551 C C . ALA A 1 197 ? 18.424 1.391 -27.110 1.00 89.38 197 ALA A C 1
ATOM 1553 O O . ALA A 1 197 ? 18.440 1.566 -28.327 1.00 89.38 197 ALA A O 1
ATOM 1554 N N . VAL A 1 198 ? 17.300 1.275 -26.413 1.00 90.38 198 VAL A N 1
ATOM 1555 C CA . VAL A 1 198 ? 15.973 1.521 -26.971 1.00 90.38 198 VAL A CA 1
ATOM 1556 C C . VAL A 1 198 ? 15.404 2.762 -26.300 1.00 90.38 198 VAL A C 1
ATOM 1558 O O . VAL A 1 198 ? 15.511 2.912 -25.081 1.00 90.38 198 VAL A O 1
ATOM 1561 N N . VAL A 1 199 ? 14.824 3.668 -27.085 1.00 91.88 199 VAL A N 1
ATOM 1562 C CA . VAL A 1 199 ? 14.270 4.938 -26.604 1.00 91.88 199 VAL A CA 1
ATOM 1563 C C . VAL A 1 199 ? 12.875 5.128 -27.182 1.00 91.88 199 VAL A C 1
ATOM 1565 O O . VAL A 1 199 ? 12.708 5.045 -28.395 1.00 91.88 199 VAL A O 1
ATOM 1568 N N . ASN A 1 200 ? 11.892 5.420 -26.329 1.00 90.69 200 ASN A N 1
ATOM 1569 C CA . ASN A 1 200 ? 10.521 5.709 -26.750 1.00 90.69 200 ASN A CA 1
ATOM 1570 C C . ASN A 1 200 ? 10.015 7.034 -26.189 1.00 90.69 200 ASN A C 1
ATOM 1572 O O . ASN A 1 200 ? 10.418 7.483 -25.114 1.00 90.69 200 ASN A O 1
ATOM 1576 N N . HIS A 1 201 ? 9.071 7.626 -26.917 1.00 90.81 201 HIS A N 1
ATOM 1577 C CA . HIS A 1 201 ? 8.390 8.857 -26.542 1.00 90.81 201 HIS A CA 1
ATOM 1578 C C . HIS A 1 201 ? 6.936 8.563 -26.183 1.00 90.81 201 HIS A C 1
ATOM 1580 O O . HIS A 1 201 ? 6.198 7.985 -26.980 1.00 90.81 201 HIS A O 1
ATOM 1586 N N . HIS A 1 202 ? 6.514 9.016 -25.008 1.00 87.06 202 HIS A N 1
ATOM 1587 C CA . HIS A 1 202 ? 5.145 8.890 -24.519 1.00 87.06 202 HIS A CA 1
ATOM 1588 C C . HIS A 1 202 ? 4.556 10.275 -24.256 1.00 87.06 202 HIS A C 1
ATOM 1590 O O . HIS A 1 202 ? 5.260 11.214 -23.872 1.00 87.06 202 HIS A O 1
ATOM 1596 N N . HIS A 1 203 ? 3.249 10.392 -24.455 1.00 86.94 203 HIS A N 1
ATOM 1597 C CA . HIS A 1 203 ? 2.476 11.606 -24.206 1.00 86.94 203 HIS A CA 1
ATOM 1598 C C . HIS A 1 203 ? 1.397 11.313 -23.159 1.00 86.94 203 HIS A C 1
ATOM 1600 O O . HIS A 1 203 ? 1.042 10.154 -22.946 1.00 86.94 203 HIS A O 1
ATOM 1606 N N . ASP A 1 204 ? 0.908 12.359 -22.495 1.00 85.94 204 ASP A N 1
ATOM 1607 C CA . ASP A 1 204 ? -0.179 12.300 -21.508 1.00 85.94 204 ASP A CA 1
ATOM 1608 C C . ASP A 1 204 ? 0.066 11.333 -20.336 1.00 85.94 204 ASP A C 1
ATOM 1610 O O . ASP A 1 204 ? -0.860 10.771 -19.747 1.00 85.94 204 ASP A O 1
ATOM 1614 N N . VAL A 1 205 ? 1.333 11.148 -19.952 1.00 85.81 205 VAL A N 1
ATOM 1615 C CA . VAL A 1 205 ? 1.682 10.313 -18.798 1.00 85.81 205 VAL A CA 1
ATOM 1616 C C . VAL A 1 205 ? 1.365 11.086 -17.510 1.00 85.81 205 VAL A C 1
ATOM 1618 O O . VAL A 1 205 ? 1.838 12.212 -17.341 1.00 85.81 205 VAL A O 1
ATOM 1621 N N . PRO A 1 206 ? 0.600 10.513 -16.562 1.00 84.38 206 PRO A N 1
ATOM 1622 C CA . PRO A 1 206 ? 0.067 11.265 -15.425 1.00 84.38 206 PRO A CA 1
ATOM 1623 C C . PRO A 1 206 ? 1.098 11.559 -14.329 1.00 84.38 206 PRO A C 1
ATOM 1625 O O . PRO A 1 206 ? 0.889 12.452 -13.510 1.00 84.38 206 PRO A O 1
ATOM 1628 N N . SER A 1 207 ? 2.193 10.796 -14.253 1.00 87.00 207 SER A N 1
ATOM 1629 C CA . SER A 1 207 ? 3.180 10.950 -13.182 1.00 87.00 207 SER A CA 1
ATOM 1630 C C . SER A 1 207 ? 4.568 10.443 -13.560 1.00 87.00 207 SER A C 1
ATOM 1632 O O . SER A 1 207 ? 4.712 9.537 -14.381 1.00 87.00 207 SER A O 1
ATOM 1634 N N . VAL A 1 208 ? 5.586 10.972 -12.871 1.00 88.50 208 VAL A N 1
ATOM 1635 C CA . VAL A 1 208 ? 6.980 10.500 -12.952 1.00 88.50 208 VAL A CA 1
ATOM 1636 C C . VAL A 1 208 ? 7.074 9.010 -12.609 1.00 88.50 208 VAL A C 1
ATOM 1638 O O . VAL A 1 208 ? 7.716 8.255 -13.321 1.00 88.50 208 VAL A O 1
ATOM 1641 N N . ALA A 1 209 ? 6.359 8.544 -11.580 1.00 87.56 209 ALA A N 1
ATOM 1642 C CA . ALA A 1 209 ? 6.350 7.123 -11.223 1.00 87.56 209 ALA A CA 1
ATOM 1643 C C . ALA A 1 209 ? 5.823 6.234 -12.365 1.00 87.56 209 ALA A C 1
ATOM 1645 O O . ALA A 1 209 ? 6.333 5.140 -12.583 1.00 87.56 209 ALA A O 1
ATOM 1646 N N . THR A 1 210 ? 4.825 6.706 -13.120 1.00 88.06 210 THR A N 1
ATOM 1647 C CA . THR A 1 210 ? 4.311 5.980 -14.293 1.00 88.06 210 THR A CA 1
ATOM 1648 C C . THR A 1 210 ? 5.332 5.968 -15.428 1.00 88.06 210 THR A C 1
ATOM 1650 O O . THR A 1 210 ? 5.481 4.947 -16.091 1.00 88.06 210 THR A O 1
ATOM 1653 N N . ALA A 1 211 ? 6.070 7.065 -15.618 1.00 89.69 211 ALA A N 1
ATOM 1654 C CA . ALA A 1 211 ? 7.163 7.148 -16.586 1.00 89.69 211 ALA A CA 1
ATOM 1655 C C . ALA A 1 211 ? 8.260 6.109 -16.292 1.00 89.69 211 ALA A C 1
ATOM 1657 O O . ALA A 1 211 ? 8.650 5.342 -17.167 1.00 89.69 211 ALA A O 1
ATOM 1658 N N . GLU A 1 212 ? 8.680 6.020 -15.034 1.00 90.88 212 GLU A N 1
ATOM 1659 C CA . GLU A 1 212 ? 9.669 5.046 -14.561 1.00 90.88 212 GLU A CA 1
ATOM 1660 C C . GLU A 1 212 ? 9.183 3.597 -14.713 1.00 90.88 212 GLU A C 1
ATOM 1662 O O . GLU A 1 212 ? 9.921 2.711 -15.145 1.00 90.88 212 GLU A O 1
ATOM 1667 N N . MET A 1 213 ? 7.907 3.339 -14.404 1.00 90.75 213 MET A N 1
ATOM 1668 C CA . MET A 1 213 ? 7.301 2.026 -14.638 1.00 90.75 213 MET A CA 1
ATOM 1669 C C . MET A 1 213 ? 7.294 1.652 -16.127 1.00 90.75 213 MET A C 1
ATOM 1671 O O . MET A 1 213 ? 7.539 0.491 -16.464 1.00 90.75 213 MET A O 1
ATOM 1675 N N . LEU A 1 214 ? 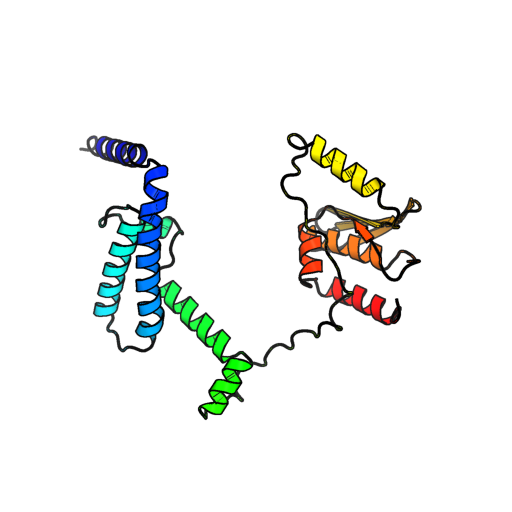7.046 2.615 -17.020 1.00 90.75 214 LEU A N 1
ATOM 1676 C CA . LEU A 1 214 ? 7.122 2.403 -18.466 1.00 90.75 214 LEU A CA 1
ATOM 1677 C C . LEU A 1 214 ? 8.551 2.090 -18.919 1.00 90.75 214 LEU A C 1
ATOM 1679 O O . LEU A 1 214 ? 8.713 1.214 -19.760 1.00 90.75 214 LEU A O 1
ATOM 1683 N N . ALA A 1 215 ? 9.580 2.716 -18.340 1.00 91.38 215 ALA A N 1
ATOM 1684 C CA . ALA A 1 215 ? 10.974 2.405 -18.666 1.00 91.38 215 ALA A CA 1
ATOM 1685 C C . ALA A 1 215 ? 11.367 0.970 -18.284 1.00 91.38 215 ALA A C 1
ATOM 1687 O O . ALA A 1 215 ? 11.995 0.269 -19.077 1.00 91.38 215 ALA A O 1
ATOM 1688 N N . ILE A 1 216 ? 10.937 0.487 -17.112 1.00 90.38 216 ILE A N 1
ATOM 1689 C CA . ILE A 1 216 ? 11.127 -0.926 -16.739 1.00 90.38 216 ILE A CA 1
ATOM 1690 C C . ILE A 1 216 ? 10.343 -1.844 -17.680 1.00 90.38 216 ILE A C 1
ATOM 1692 O O . ILE A 1 216 ? 10.878 -2.841 -18.151 1.00 90.38 216 ILE A O 1
ATOM 1696 N N . THR A 1 217 ? 9.093 -1.502 -17.991 1.00 89.75 217 THR A N 1
ATOM 1697 C CA . THR A 1 217 ? 8.255 -2.290 -18.911 1.00 89.75 217 THR A CA 1
ATOM 1698 C C . THR A 1 217 ? 8.878 -2.369 -20.304 1.00 89.75 217 THR A C 1
ATOM 1700 O O . THR A 1 217 ? 8.874 -3.423 -20.935 1.00 89.75 217 THR A O 1
ATOM 1703 N N . GLN A 1 218 ? 9.474 -1.275 -20.770 1.00 90.25 218 GLN A N 1
ATOM 1704 C CA . GLN A 1 218 ? 10.218 -1.225 -22.020 1.00 90.25 218 GLN A CA 1
ATOM 1705 C C . GLN A 1 218 ? 11.423 -2.166 -21.987 1.00 90.25 218 GLN A C 1
ATOM 1707 O O . GLN A 1 218 ? 11.630 -2.926 -22.930 1.00 90.25 218 GLN A O 1
ATOM 1712 N N . ALA A 1 219 ? 12.165 -2.170 -20.875 1.00 89.38 219 ALA A N 1
ATOM 1713 C CA . ALA A 1 219 ? 13.305 -3.056 -20.701 1.00 89.38 219 ALA A CA 1
ATOM 1714 C C . ALA A 1 219 ? 12.925 -4.550 -20.751 1.00 89.38 219 ALA A C 1
ATOM 1716 O O . ALA A 1 219 ? 13.754 -5.345 -21.172 1.00 89.38 219 ALA A O 1
ATOM 1717 N N . ILE A 1 220 ? 11.697 -4.907 -20.347 1.00 87.75 220 ILE A N 1
ATOM 1718 C CA . ILE A 1 220 ? 11.150 -6.281 -20.381 1.00 87.75 220 ILE A CA 1
ATOM 1719 C C . ILE A 1 220 ? 10.665 -6.682 -21.781 1.00 87.75 220 ILE A C 1
ATOM 1721 O O . ILE A 1 220 ? 10.675 -7.851 -22.133 1.00 87.75 220 ILE A O 1
ATOM 1725 N N . THR A 1 221 ? 10.135 -5.733 -22.552 1.00 87.12 221 THR A N 1
ATOM 1726 C CA . THR A 1 221 ? 9.330 -6.062 -23.743 1.00 87.12 221 THR A CA 1
ATOM 1727 C C . THR A 1 221 ? 10.051 -5.842 -25.063 1.00 87.12 221 THR A C 1
ATOM 1729 O O . THR A 1 221 ? 9.629 -6.395 -26.076 1.00 87.12 221 THR A O 1
ATOM 1732 N N . GLN A 1 222 ? 11.087 -5.000 -25.079 1.00 85.00 222 GLN A N 1
ATOM 1733 C CA . GLN A 1 222 ? 11.738 -4.552 -26.316 1.00 85.00 222 GLN A CA 1
ATOM 1734 C C . GLN A 1 222 ? 13.162 -5.069 -26.493 1.00 85.00 222 GLN A C 1
ATOM 1736 O O . GLN A 1 222 ? 13.728 -4.905 -27.572 1.00 85.00 222 GLN A O 1
ATOM 1741 N N . HIS A 1 223 ? 13.736 -5.681 -25.461 1.00 83.94 223 HIS A N 1
ATOM 1742 C CA . HIS A 1 223 ? 15.022 -6.356 -25.571 1.00 83.94 223 HIS A CA 1
ATOM 1743 C C . HIS A 1 223 ? 14.811 -7.839 -25.817 1.00 83.94 223 HIS A C 1
ATOM 1745 O O . HIS A 1 223 ? 13.892 -8.437 -25.265 1.00 83.94 223 HIS A O 1
ATOM 1751 N N . ASP A 1 224 ? 15.690 -8.430 -26.621 1.00 79.25 224 ASP A N 1
ATOM 1752 C CA . ASP A 1 224 ? 15.728 -9.879 -26.754 1.00 79.25 224 ASP A CA 1
ATOM 1753 C C . ASP A 1 224 ? 16.411 -10.474 -25.515 1.00 79.25 224 ASP A C 1
ATOM 1755 O O . ASP A 1 224 ? 17.523 -10.085 -25.129 1.00 79.25 224 ASP A O 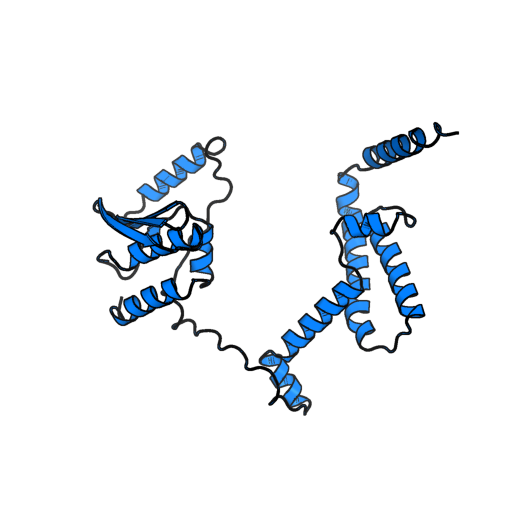1
ATOM 1759 N N . HIS A 1 225 ? 15.706 -11.375 -24.843 1.00 79.00 225 HIS A N 1
ATOM 1760 C CA . HIS A 1 225 ? 16.137 -11.957 -23.584 1.00 79.00 225 HIS A CA 1
ATOM 1761 C C . HIS A 1 225 ? 16.633 -13.379 -23.828 1.00 79.00 225 HIS A C 1
ATOM 1763 O O . HIS A 1 225 ? 15.863 -14.293 -24.092 1.00 79.00 225 HIS A O 1
ATOM 1769 N N . GLN A 1 226 ? 17.943 -13.585 -23.685 1.00 69.19 226 GLN A N 1
ATOM 1770 C CA . GLN A 1 226 ? 18.572 -14.902 -23.863 1.00 69.19 226 GLN A CA 1
ATOM 1771 C C . GLN A 1 226 ? 18.279 -15.885 -22.714 1.00 69.19 226 GLN A C 1
ATOM 1773 O O . GLN A 1 226 ? 18.716 -17.032 -22.748 1.00 69.19 226 GLN A O 1
ATOM 1778 N N . SER A 1 227 ? 17.624 -15.434 -21.644 1.00 71.69 227 SER A N 1
ATOM 1779 C CA . SER A 1 227 ? 17.391 -16.209 -20.427 1.00 71.69 227 SER A CA 1
ATOM 1780 C C . SER A 1 227 ? 15.992 -15.962 -19.884 1.00 71.69 227 SER A C 1
ATOM 1782 O O . SER A 1 227 ? 15.520 -14.829 -19.884 1.00 71.69 227 SER A O 1
ATOM 1784 N N . GLU A 1 228 ? 15.398 -17.019 -19.334 1.00 71.75 228 GLU A N 1
ATOM 1785 C CA . GLU A 1 228 ? 14.111 -17.026 -18.623 1.00 71.75 228 GLU A CA 1
ATOM 1786 C C . GLU A 1 228 ? 14.058 -16.013 -17.465 1.00 71.75 228 GLU A C 1
ATOM 1788 O O . GLU A 1 228 ? 13.039 -15.383 -17.190 1.00 71.75 228 GLU A O 1
ATOM 1793 N N . SER A 1 229 ? 15.192 -15.789 -16.791 1.00 77.56 229 SER A N 1
ATOM 1794 C CA . SER A 1 229 ? 15.306 -14.792 -15.726 1.00 77.56 229 SER A CA 1
ATOM 1795 C C . SER A 1 229 ? 16.077 -13.559 -16.184 1.00 77.56 229 SER A C 1
ATOM 1797 O O . SER A 1 229 ? 17.260 -13.655 -16.523 1.00 77.56 229 SER A O 1
ATOM 1799 N N . ILE A 1 230 ? 15.450 -12.388 -16.077 1.00 83.62 230 ILE A N 1
ATOM 1800 C CA . ILE A 1 230 ? 16.064 -11.099 -16.410 1.00 83.62 230 ILE A CA 1
ATOM 1801 C C . ILE A 1 230 ? 16.353 -10.270 -15.156 1.00 83.62 230 ILE A C 1
ATOM 1803 O O . ILE A 1 230 ? 15.562 -10.220 -14.211 1.00 83.62 230 ILE A O 1
ATOM 1807 N N . LEU A 1 231 ? 17.504 -9.593 -15.138 1.00 86.12 231 LEU A N 1
ATOM 1808 C CA . LEU A 1 231 ? 17.879 -8.673 -14.066 1.00 86.12 231 LEU A CA 1
ATOM 1809 C C . LEU A 1 231 ? 17.727 -7.232 -14.545 1.00 86.12 231 LEU A C 1
ATOM 1811 O O . LEU A 1 231 ? 18.556 -6.740 -15.304 1.00 86.12 231 LEU A O 1
ATOM 1815 N N . ILE A 1 232 ? 16.717 -6.530 -14.038 1.00 87.12 232 ILE A N 1
ATOM 1816 C CA . ILE A 1 232 ? 16.522 -5.105 -14.325 1.00 87.12 232 ILE A CA 1
ATOM 1817 C C . ILE A 1 232 ? 16.996 -4.268 -13.141 1.00 87.12 232 ILE A C 1
ATOM 1819 O O . ILE A 1 232 ? 16.733 -4.583 -11.976 1.00 87.12 232 ILE A O 1
ATOM 1823 N N . ARG A 1 233 ? 17.713 -3.186 -13.441 1.00 86.69 233 ARG A N 1
ATOM 1824 C CA . ARG A 1 233 ? 18.189 -2.197 -12.478 1.00 86.69 233 ARG A CA 1
ATOM 1825 C C . ARG A 1 233 ? 17.503 -0.863 -12.757 1.00 86.69 233 ARG A C 1
ATOM 1827 O O . ARG A 1 233 ? 17.585 -0.336 -13.859 1.00 86.69 233 ARG A O 1
ATOM 1834 N N . SER A 1 234 ? 16.858 -0.334 -11.725 1.00 86.94 234 SER A N 1
ATOM 1835 C CA . SER A 1 234 ? 16.258 0.999 -11.691 1.00 86.94 234 SER A CA 1
ATOM 1836 C C . SER A 1 234 ? 16.580 1.626 -10.335 1.00 86.94 234 SER A C 1
ATOM 1838 O O . SER A 1 234 ? 16.733 0.919 -9.329 1.00 86.94 234 SER A O 1
ATOM 1840 N N . ASP A 1 235 ? 16.738 2.941 -10.318 1.00 83.19 235 ASP A N 1
ATOM 1841 C CA . ASP A 1 235 ? 16.935 3.757 -9.122 1.00 83.19 235 ASP A CA 1
ATOM 1842 C C . ASP A 1 235 ? 15.608 4.269 -8.529 1.00 83.19 235 ASP A C 1
ATOM 1844 O O . ASP A 1 235 ? 15.567 4.680 -7.364 1.00 83.19 235 ASP A O 1
ATOM 1848 N N . SER A 1 236 ? 14.501 4.151 -9.268 1.00 85.06 236 SER A N 1
ATOM 1849 C CA . SER A 1 236 ? 13.175 4.551 -8.813 1.00 85.06 236 SER A CA 1
ATOM 1850 C C . SER A 1 236 ? 12.595 3.576 -7.786 1.00 85.06 236 SER A C 1
ATOM 1852 O O . SER A 1 236 ? 12.026 2.521 -8.086 1.00 85.06 236 SER A O 1
ATOM 1854 N N . GLN A 1 237 ? 12.697 3.963 -6.514 1.00 82.12 237 GLN A N 1
ATOM 1855 C CA . GLN A 1 237 ? 12.184 3.176 -5.396 1.00 82.12 237 GLN A CA 1
ATOM 1856 C C . GLN A 1 237 ? 10.664 2.954 -5.471 1.00 82.12 237 GLN A C 1
ATOM 1858 O O . GLN A 1 237 ? 10.180 1.869 -5.142 1.00 82.12 237 GLN A O 1
ATOM 1863 N N . ALA A 1 238 ? 9.912 3.982 -5.873 1.00 82.88 238 ALA A N 1
ATOM 1864 C CA . ALA A 1 238 ? 8.455 3.923 -5.971 1.00 82.88 238 ALA A CA 1
ATOM 1865 C C . ALA A 1 238 ? 8.015 2.866 -6.992 1.00 82.88 238 ALA A C 1
ATOM 1867 O O . ALA A 1 238 ? 7.135 2.054 -6.709 1.00 82.88 238 ALA A O 1
ATOM 1868 N N . THR A 1 239 ? 8.702 2.826 -8.131 1.00 84.19 239 THR A N 1
ATOM 1869 C CA . THR A 1 239 ? 8.489 1.850 -9.196 1.00 84.19 239 THR A CA 1
ATOM 1870 C C . THR A 1 239 ? 8.772 0.430 -8.719 1.00 84.19 239 THR A C 1
ATOM 1872 O O . THR A 1 239 ? 7.925 -0.447 -8.876 1.00 84.19 239 THR A O 1
ATOM 1875 N N . LEU A 1 240 ? 9.910 0.200 -8.052 1.00 84.44 240 LEU A N 1
ATOM 1876 C CA . LEU A 1 240 ? 10.242 -1.120 -7.500 1.00 84.44 240 LEU A CA 1
ATOM 1877 C C . LEU A 1 240 ? 9.161 -1.633 -6.538 1.00 84.44 240 LEU A C 1
ATOM 1879 O O . LEU A 1 240 ? 8.797 -2.808 -6.587 1.00 84.44 240 LEU A O 1
ATOM 1883 N N . TRP A 1 241 ? 8.618 -0.763 -5.681 1.00 82.56 241 TRP A N 1
ATOM 1884 C CA . TRP A 1 241 ? 7.517 -1.135 -4.790 1.00 82.56 241 TRP A CA 1
ATOM 1885 C C . TRP A 1 241 ? 6.218 -1.437 -5.535 1.00 82.56 241 TRP A C 1
ATOM 1887 O O . TRP A 1 241 ? 5.544 -2.397 -5.166 1.00 82.56 241 TRP A O 1
ATOM 1897 N N . ALA A 1 242 ? 5.877 -0.660 -6.565 1.00 83.62 242 ALA A N 1
ATOM 1898 C CA . ALA A 1 242 ? 4.675 -0.881 -7.366 1.00 83.62 242 ALA A CA 1
ATOM 1899 C C . ALA A 1 242 ? 4.703 -2.259 -8.049 1.00 83.62 242 ALA A C 1
ATOM 1901 O O . ALA A 1 242 ? 3.732 -3.011 -7.966 1.00 83.62 242 ALA A O 1
ATOM 1902 N N . PHE A 1 243 ? 5.848 -2.639 -8.625 1.00 82.25 243 PHE A N 1
ATOM 1903 C CA . PHE A 1 243 ? 6.053 -3.968 -9.205 1.00 82.25 243 PHE A CA 1
ATOM 1904 C C . PHE A 1 243 ? 6.007 -5.084 -8.152 1.00 82.25 243 PHE A C 1
ATOM 1906 O O . PHE A 1 243 ? 5.323 -6.083 -8.351 1.00 82.25 243 PHE A O 1
ATOM 1913 N N . LEU A 1 244 ? 6.663 -4.904 -6.998 1.00 80.19 244 LEU A N 1
ATOM 1914 C CA . LEU A 1 244 ? 6.660 -5.896 -5.912 1.00 80.19 244 LEU A CA 1
ATOM 1915 C C . LEU A 1 244 ? 5.271 -6.155 -5.316 1.00 80.19 244 LEU A C 1
ATOM 1917 O O . LEU A 1 244 ? 4.997 -7.259 -4.852 1.00 80.19 244 LEU A O 1
ATOM 1921 N N . ARG A 1 245 ? 4.412 -5.133 -5.277 1.00 79.88 245 ARG A N 1
ATOM 1922 C CA . ARG A 1 245 ? 3.046 -5.225 -4.737 1.00 79.88 245 ARG A CA 1
ATOM 1923 C C . ARG A 1 245 ? 2.002 -5.563 -5.795 1.00 79.88 245 ARG A C 1
ATOM 1925 O O . ARG A 1 245 ? 0.835 -5.714 -5.448 1.00 79.88 245 ARG A O 1
ATOM 1932 N N . ASN A 1 246 ? 2.411 -5.682 -7.059 1.00 75.75 246 ASN A N 1
ATOM 1933 C CA . ASN A 1 246 ? 1.511 -5.823 -8.201 1.00 75.75 246 ASN A CA 1
ATOM 1934 C C . ASN A 1 246 ? 0.474 -4.675 -8.295 1.00 75.75 246 ASN A C 1
ATOM 1936 O O . ASN A 1 246 ? -0.650 -4.856 -8.758 1.00 75.75 246 ASN A O 1
ATOM 1940 N N . GLU A 1 247 ? 0.856 -3.473 -7.853 1.00 82.56 247 GLU A N 1
ATOM 1941 C CA . GLU A 1 247 ? 0.042 -2.248 -7.874 1.00 82.56 247 GLU A CA 1
ATOM 1942 C C . GLU A 1 247 ? 0.317 -1.446 -9.158 1.00 82.56 247 GLU A C 1
ATOM 1944 O O . GLU A 1 247 ? 0.583 -0.244 -9.124 1.00 82.56 247 GLU A O 1
ATOM 1949 N N . LEU A 1 248 ? 0.310 -2.122 -10.311 1.00 83.25 248 LEU A N 1
ATOM 1950 C CA . LEU A 1 248 ? 0.624 -1.483 -11.587 1.00 83.25 248 LEU A CA 1
ATOM 1951 C C . LEU A 1 248 ? -0.613 -0.846 -12.245 1.00 83.25 248 LEU A C 1
ATOM 1953 O O . LEU A 1 248 ? -1.695 -1.447 -12.236 1.00 83.25 248 LEU A O 1
ATOM 1957 N N . PRO A 1 249 ? -0.456 0.325 -12.889 1.00 84.81 249 PRO A N 1
ATOM 1958 C CA . PRO A 1 249 ? -1.486 0.927 -13.727 1.00 84.81 249 PRO A CA 1
ATOM 1959 C C . PRO A 1 249 ? -1.985 -0.017 -14.840 1.00 84.81 249 PRO A C 1
ATOM 1961 O O . PRO A 1 249 ? -1.213 -0.827 -15.362 1.00 84.81 249 PRO A O 1
ATOM 1964 N N . PRO A 1 250 ? -3.264 0.085 -15.250 1.00 82.81 250 PRO A N 1
ATOM 1965 C CA . PRO A 1 250 ? -3.886 -0.862 -16.179 1.00 82.81 250 PRO A CA 1
ATOM 1966 C C . PRO A 1 250 ? -3.220 -0.893 -17.561 1.00 82.81 250 PRO A C 1
ATOM 1968 O O . PRO A 1 250 ? -3.126 -1.958 -18.164 1.00 82.81 250 PRO A O 1
ATOM 1971 N N . ASN A 1 251 ? -2.707 0.241 -18.041 1.00 83.31 251 ASN A N 1
ATOM 1972 C CA . ASN A 1 251 ? -1.966 0.335 -19.301 1.00 83.31 251 ASN A CA 1
ATOM 1973 C C . ASN A 1 251 ? -0.666 -0.485 -19.270 1.00 83.31 251 ASN A C 1
ATOM 1975 O O . ASN A 1 251 ? -0.378 -1.209 -20.215 1.00 83.31 251 ASN A O 1
ATOM 1979 N N . ILE A 1 252 ? 0.088 -0.427 -18.170 1.00 84.81 252 ILE A N 1
ATOM 1980 C CA . ILE A 1 252 ? 1.323 -1.206 -18.000 1.00 84.81 252 ILE A CA 1
ATOM 1981 C C . ILE A 1 252 ? 1.003 -2.697 -17.858 1.00 84.81 252 ILE A C 1
ATOM 1983 O O . ILE A 1 252 ? 1.666 -3.541 -18.458 1.00 84.81 252 ILE A O 1
ATOM 1987 N N . ARG A 1 253 ? -0.059 -3.030 -17.113 1.00 83.06 253 ARG A N 1
ATOM 1988 C CA . ARG A 1 253 ? -0.529 -4.416 -16.975 1.00 83.06 253 ARG A CA 1
ATOM 1989 C C . ARG A 1 253 ? -0.917 -5.032 -18.313 1.00 83.06 253 ARG A C 1
ATOM 1991 O O . ARG A 1 253 ? -0.579 -6.184 -18.546 1.00 83.06 253 ARG A O 1
ATOM 1998 N N . ALA A 1 254 ? -1.606 -4.280 -19.170 1.00 82.00 254 ALA A N 1
ATOM 1999 C CA . ALA A 1 254 ? -2.009 -4.752 -20.490 1.00 82.00 254 ALA A CA 1
ATOM 2000 C C . ALA A 1 254 ? -0.793 -5.101 -21.361 1.00 82.00 254 ALA A C 1
ATOM 2002 O O . ALA A 1 254 ? -0.752 -6.189 -21.925 1.00 82.00 254 ALA A O 1
ATOM 2003 N N . VAL A 1 255 ? 0.221 -4.230 -21.391 1.00 84.38 255 VAL A N 1
ATOM 2004 C CA . VAL A 1 255 ? 1.462 -4.456 -22.154 1.00 84.38 255 VAL A CA 1
ATOM 2005 C C . VAL A 1 255 ? 2.209 -5.698 -21.658 1.00 84.38 255 VAL A C 1
ATOM 2007 O O . VAL A 1 255 ? 2.645 -6.523 -22.457 1.00 84.38 255 VAL A O 1
ATOM 2010 N N . LEU A 1 256 ? 2.328 -5.869 -20.339 1.00 82.38 256 LEU A N 1
ATOM 2011 C CA . LEU A 1 256 ? 3.001 -7.035 -19.755 1.00 82.38 256 LEU A CA 1
ATOM 2012 C C . LEU A 1 256 ? 2.212 -8.334 -19.964 1.00 82.38 256 LEU A C 1
ATOM 2014 O O . LEU A 1 256 ? 2.813 -9.378 -20.200 1.00 82.38 256 LEU A O 1
ATOM 2018 N N . ALA A 1 257 ? 0.880 -8.280 -19.900 1.00 79.62 257 ALA A N 1
ATOM 2019 C CA . ALA A 1 257 ? 0.027 -9.432 -20.178 1.00 79.62 257 ALA A CA 1
ATOM 2020 C C . ALA A 1 257 ? 0.109 -9.855 -21.651 1.00 79.62 257 ALA A C 1
ATOM 2022 O O . ALA A 1 257 ? 0.203 -11.043 -21.943 1.00 79.62 257 ALA A O 1
ATOM 2023 N N . GLU A 1 258 ? 0.120 -8.889 -22.573 1.00 81.31 258 GLU A N 1
ATOM 2024 C CA . GLU A 1 258 ? 0.304 -9.143 -24.001 1.00 8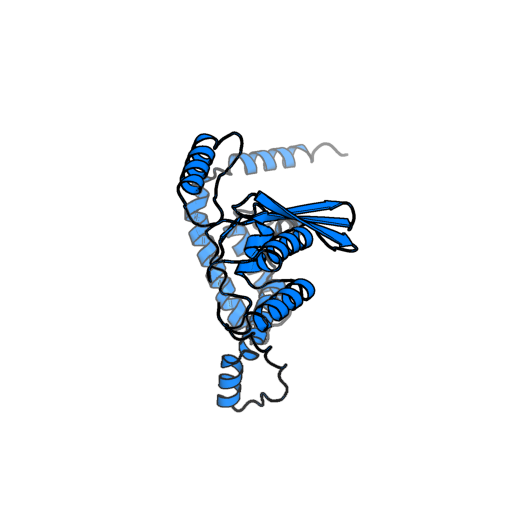1.31 258 GLU A CA 1
ATOM 2025 C C . GLU A 1 258 ? 1.674 -9.775 -24.284 1.00 81.31 258 GLU A C 1
ATOM 2027 O O . GLU A 1 258 ? 1.764 -10.745 -25.033 1.00 81.31 258 GLU A O 1
ATOM 2032 N N . TYR A 1 259 ? 2.733 -9.280 -23.638 1.00 78.31 259 TYR A N 1
ATOM 2033 C CA . TYR A 1 259 ? 4.063 -9.879 -23.729 1.00 78.31 259 TYR A CA 1
ATOM 2034 C C . TYR A 1 259 ? 4.086 -11.321 -23.196 1.00 78.31 259 TYR A C 1
ATOM 2036 O O . TYR A 1 259 ? 4.570 -12.218 -23.883 1.00 78.31 259 TYR A O 1
ATOM 2044 N N . GLY A 1 260 ? 3.487 -11.575 -22.026 1.00 72.94 260 GLY A N 1
ATOM 2045 C CA . GLY A 1 260 ? 3.397 -12.921 -21.449 1.00 72.94 260 GLY A CA 1
ATOM 2046 C C . GLY A 1 260 ? 2.599 -13.912 -22.306 1.00 72.94 260 GLY A C 1
ATOM 2047 O O . GLY A 1 260 ? 2.936 -15.088 -22.358 1.00 72.94 260 GLY A O 1
ATOM 2048 N N . GLN A 1 261 ? 1.580 -13.454 -23.042 1.00 73.31 261 GLN A N 1
ATOM 2049 C CA . GLN A 1 261 ? 0.856 -14.303 -24.000 1.00 73.31 261 GLN A CA 1
ATOM 2050 C C . GLN A 1 261 ? 1.702 -14.677 -25.224 1.00 73.31 261 GLN A C 1
ATOM 2052 O O . GLN A 1 261 ? 1.518 -15.758 -25.781 1.00 73.31 261 GLN A O 1
ATOM 2057 N N . ARG A 1 262 ? 2.616 -13.798 -25.655 1.00 70.00 262 ARG A N 1
ATOM 2058 C CA . ARG A 1 262 ? 3.535 -14.069 -26.774 1.00 70.00 262 ARG A CA 1
ATOM 2059 C C . ARG A 1 262 ? 4.711 -14.966 -26.373 1.00 70.00 262 ARG A C 1
ATOM 2061 O O . ARG A 1 262 ? 5.243 -15.654 -27.238 1.00 70.00 262 ARG A O 1
ATOM 2068 N N . HIS A 1 263 ? 5.073 -14.988 -25.089 1.00 67.44 263 HIS A N 1
ATOM 2069 C CA . HIS A 1 263 ? 6.166 -15.792 -24.529 1.00 67.44 263 HIS A CA 1
ATOM 2070 C C . HIS A 1 263 ? 5.676 -16.658 -23.346 1.00 67.44 263 HIS A C 1
ATOM 2072 O O . HIS A 1 263 ? 6.001 -16.365 -22.197 1.00 67.44 263 HIS A O 1
ATOM 2078 N N . PRO A 1 264 ? 4.865 -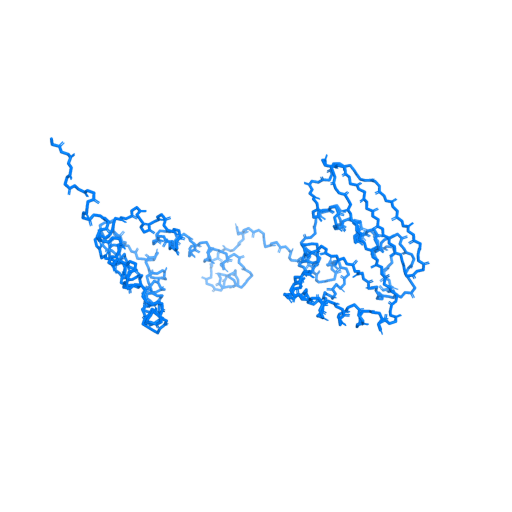17.707 -23.594 1.00 55.72 264 PRO A N 1
ATOM 2079 C CA . PRO A 1 264 ? 4.255 -18.513 -22.529 1.00 55.72 264 PRO A CA 1
ATOM 2080 C C . PRO A 1 264 ? 5.225 -19.470 -21.810 1.00 55.72 264 PRO A C 1
ATOM 2082 O O . PRO A 1 264 ? 4.875 -19.984 -20.751 1.00 55.72 264 PRO A O 1
ATOM 2085 N N . GLU A 1 265 ? 6.418 -19.715 -22.362 1.00 47.41 265 GLU A N 1
ATOM 2086 C CA . GLU A 1 265 ? 7.413 -20.665 -21.834 1.00 47.41 265 GLU A CA 1
ATOM 2087 C C . GLU A 1 265 ? 8.827 -20.064 -21.833 1.00 47.41 265 GLU A C 1
ATOM 2089 O O . GLU A 1 265 ? 9.725 -20.527 -22.535 1.00 47.41 265 GLU A O 1
ATOM 2094 N N . SER A 1 266 ? 9.006 -18.996 -21.055 1.00 41.03 266 SER A N 1
ATOM 2095 C CA . SER A 1 266 ? 10.319 -18.523 -20.606 1.00 41.03 266 SER A CA 1
ATOM 2096 C C . SER A 1 266 ? 10.233 -18.109 -19.147 1.00 41.03 266 SER A C 1
ATOM 2098 O O . SER A 1 266 ? 9.444 -17.175 -18.873 1.00 41.03 266 SER A O 1
#

Sequence (266 aa):
MGAADTTADKSYRKHVEKNFSQDRWREGSRTQAHQEALVYTRIRYGLPYMRVTEHQFRQINNLLRRITSITLGVPSYAASTFVKGTAIFNTLTDRLIVHQEAQSHRLTSKQGRALLELMGYNTANLPVIPLTATPWEAIPFIKGKSIPKHMNPEEDAARRAARTRMQQLTDSPSYHGDASFTAGKVVTASIDSCGNAVVNHHHDVPSVATAEMLAITQAITQHDHQSESILIRSDSQATLWAFLRNELPPNIRAVLAEYGQRHPES